Protein AF-A0ABD1QQD4-F1 (afdb_monomer_lite)

Sequence (243 aa):
MNSYYYYPKFLILILLILIPLCSSASLLNQESQAIESLLNRLDAKKPSLSVQESAAKGVLQRLLPSHLSSFEFKIITKDVCGGSNCFRISNYKSSSRDSPEIMIQGTTAIEITSGLHWYLKYWCGGHVSWDKTGGTQLASVPKPGSLPSVKNEGVVIQRPVPWNYYQNVVTSSYSYVWWDWERWEKEIDWMALQGVNLPLAFTGQESIWQKVFSEFNITKKDLNDFFGGPAFLAWARMGNLHG

Foldseek 3Di:
DDDDDDPPPVVVVVVVVVVVVVVVVVVVVVVVVVVVVVVVVVVVVADDFVVQQVVLLVLCCVQPVQCSQQEDEGADACVVVVNFWKKWKAADPDPDPRHHGIYIYTNTSLRSLLSVLVLQVPQQVWDADDPVPPHTRRPSQDGRVPGDGAPDGTDMDGDPDPADEDDDLLCQQVPVLPDDVVVVVSVVSVCSNVSHDHYDDPPPVVVVVQVVVVVVVQDPVNQPQAQDDSNCNSCSVVVNDTD

InterPro domains:
  IPR007781 Alpha-N-acetylglucosaminidase [PTHR12872] (15-243)
  IPR024240 Alpha-N-acetylglucosaminidase, N-terminal [PF12971] (55-148)
  IPR024733 Alpha-N-acetylglucosaminidase, tim-barrel domain [PF05089] (165-243)
  IPR029018 Beta-hexosaminidase-like, domain 2 [G3DSA:3.30.379.10] (28-156)

Organism: NCBI:txid205694

Secondary structure (DSSP, 8-state):
-------HHHHHHHHHHHHHHHHHHHHHHHHHHHHHHHHHHHHHTPPPHHHHHHHHHHHHHHH-GGGTTTEEEEE--GGGGTTS-EEEEEE-S---TTS-SEEEEESSHHHHHHHHHHHHHHTS--EE--GGGT-EE-TTSPPTT-PPPPPTT-EEEE-SSS--EE--TTHHHHTSTT--HHHHHHHHHHHHHTT--EE---TTHHHHHHHHHHHTT--TTTTTTTSPPGGGHHHHHTTS---

Structure (mmCIF, N/CA/C/O backbone):
data_AF-A0ABD1QQD4-F1
#
_entry.id   AF-A0ABD1QQD4-F1
#
loop_
_atom_site.group_PDB
_atom_site.id
_atom_site.type_symbol
_atom_site.label_atom_id
_atom_site.label_alt_id
_atom_site.label_comp_id
_atom_site.label_asym_id
_atom_site.label_entity_id
_atom_site.label_seq_id
_atom_site.pdbx_PDB_ins_code
_atom_site.Cartn_x
_atom_site.Cartn_y
_atom_site.Cartn_z
_atom_site.occupancy
_atom_site.B_iso_or_equiv
_atom_site.auth_seq_id
_atom_site.auth_comp_id
_atom_site.auth_asym_id
_atom_site.auth_atom_id
_atom_site.pdbx_PDB_model_num
ATOM 1 N N . MET A 1 1 ? 20.612 76.026 24.576 1.00 40.78 1 MET A N 1
ATOM 2 C CA . MET A 1 1 ? 19.663 75.348 25.484 1.00 40.78 1 MET A CA 1
ATOM 3 C C . MET A 1 1 ? 18.358 75.152 24.734 1.00 40.78 1 MET A C 1
ATOM 5 O O . MET A 1 1 ? 17.632 76.117 24.580 1.00 40.78 1 MET A O 1
ATOM 9 N N . ASN A 1 2 ? 18.106 73.961 24.192 1.00 34.81 2 ASN A N 1
ATOM 10 C CA . ASN A 1 2 ? 16.763 73.542 23.786 1.00 34.81 2 ASN A CA 1
ATOM 11 C C . ASN A 1 2 ? 16.693 72.012 23.830 1.00 34.81 2 ASN A C 1
ATOM 13 O O . ASN A 1 2 ? 17.518 71.325 23.231 1.00 34.81 2 ASN A O 1
ATOM 17 N N . SER A 1 3 ? 15.747 71.528 24.632 1.00 41.22 3 SER A N 1
ATOM 18 C CA . SER A 1 3 ? 15.470 70.130 24.953 1.00 41.22 3 SER A CA 1
ATOM 19 C C . SER A 1 3 ? 14.975 69.333 23.748 1.00 41.22 3 SER A C 1
ATOM 21 O O . SER A 1 3 ? 14.044 69.762 23.073 1.00 41.22 3 SER A O 1
ATOM 23 N N . TYR A 1 4 ? 15.486 68.111 23.583 1.00 41.31 4 TYR A N 1
ATOM 24 C CA . TYR A 1 4 ? 14.805 67.038 22.856 1.00 41.31 4 TYR A CA 1
ATOM 25 C C . TYR A 1 4 ? 14.427 65.930 23.847 1.00 41.31 4 TYR A C 1
ATOM 27 O O . TYR A 1 4 ? 15.238 65.078 24.193 1.00 41.31 4 TYR A O 1
ATOM 35 N N . TYR A 1 5 ? 13.180 65.955 24.314 1.00 50.16 5 TYR A N 1
ATOM 36 C CA . TYR A 1 5 ? 12.511 64.824 24.960 1.00 50.16 5 TYR A CA 1
ATOM 37 C C . TYR A 1 5 ? 11.574 64.208 23.927 1.00 50.16 5 TYR A C 1
ATOM 39 O O . TYR A 1 5 ? 10.535 64.803 23.696 1.00 50.16 5 TYR A O 1
ATOM 47 N N . TYR A 1 6 ? 11.902 63.069 23.305 1.00 53.06 6 TYR A N 1
ATOM 48 C CA . TYR A 1 6 ? 10.915 62.275 22.543 1.00 53.06 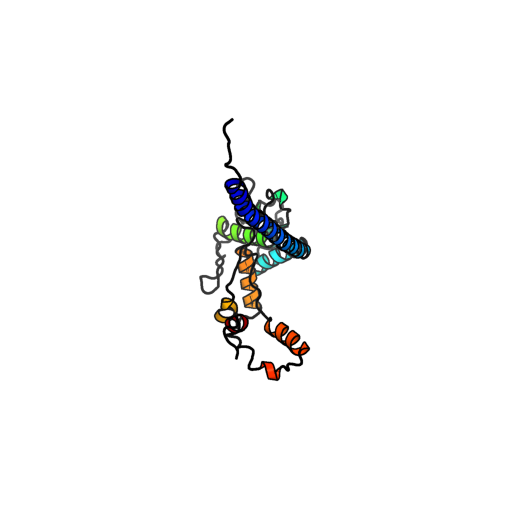6 TYR A CA 1
ATOM 49 C C . TYR A 1 6 ? 11.426 60.869 22.164 1.00 53.06 6 TYR A C 1
ATOM 51 O O . TYR A 1 6 ? 11.510 60.555 20.990 1.00 53.06 6 TYR A O 1
ATOM 59 N N . TYR A 1 7 ? 11.759 59.986 23.119 1.00 54.16 7 TYR A N 1
ATOM 60 C CA . TYR A 1 7 ? 12.086 58.580 22.777 1.00 54.16 7 TYR A CA 1
ATOM 61 C C . TYR A 1 7 ? 11.648 57.435 23.732 1.00 54.16 7 TYR A C 1
ATOM 63 O O . TYR A 1 7 ? 12.082 56.311 23.496 1.00 54.16 7 TYR A O 1
ATOM 71 N N . PRO A 1 8 ? 10.757 57.575 24.743 1.00 53.28 8 PRO A N 1
ATOM 72 C CA . PRO A 1 8 ? 10.359 56.398 25.531 1.00 53.28 8 PRO A CA 1
ATOM 73 C C . PRO A 1 8 ? 9.223 55.571 24.893 1.00 53.28 8 PRO A C 1
ATOM 75 O O . PRO A 1 8 ? 9.164 54.363 25.091 1.00 53.28 8 PRO A O 1
ATOM 78 N N . LYS A 1 9 ? 8.324 56.172 24.094 1.00 48.34 9 LYS A N 1
ATOM 79 C CA . LYS A 1 9 ? 7.142 55.462 23.548 1.00 48.34 9 LYS A CA 1
ATOM 80 C C . LYS A 1 9 ? 7.451 54.546 22.355 1.00 48.34 9 LYS A C 1
ATOM 82 O O . LYS A 1 9 ? 6.784 53.531 22.192 1.00 48.34 9 LYS A O 1
ATOM 87 N N . PHE A 1 10 ? 8.465 54.870 21.549 1.00 51.44 10 PHE A N 1
ATOM 88 C CA . PHE A 1 10 ? 8.832 54.076 20.366 1.00 51.44 10 PHE A CA 1
ATOM 89 C C . PHE A 1 10 ? 9.594 52.793 20.744 1.00 51.44 10 PHE A C 1
ATOM 91 O O . PHE A 1 10 ? 9.361 51.739 20.160 1.00 51.44 10 PHE A O 1
ATOM 98 N N . LEU A 1 11 ? 10.435 52.853 21.787 1.00 52.31 11 LEU A N 1
ATOM 99 C CA . LEU A 1 11 ? 11.148 51.683 22.314 1.00 52.31 11 LEU A CA 1
ATOM 100 C C . LEU A 1 11 ? 10.190 50.656 22.942 1.00 52.31 11 LEU A C 1
ATOM 102 O O . LEU A 1 11 ? 10.351 49.457 22.737 1.00 52.31 11 LEU A O 1
ATOM 106 N N . ILE A 1 12 ? 9.164 51.127 23.661 1.00 57.12 12 ILE A N 1
ATOM 107 C CA . ILE A 1 12 ? 8.147 50.264 24.285 1.00 57.12 12 ILE A CA 1
ATOM 108 C C . ILE A 1 12 ? 7.305 49.545 23.220 1.00 57.12 12 ILE A C 1
ATOM 110 O O . ILE A 1 12 ? 6.994 48.368 23.384 1.00 57.12 12 ILE A O 1
ATOM 114 N N . LEU A 1 13 ? 6.990 50.209 22.101 1.00 51.28 13 LEU A N 1
ATOM 115 C CA . LEU A 1 13 ? 6.247 49.597 20.995 1.00 51.28 13 LEU A CA 1
ATOM 116 C C . LEU A 1 13 ? 7.060 48.492 20.291 1.00 51.28 13 LEU A C 1
ATOM 118 O O . LEU A 1 13 ? 6.509 47.448 19.961 1.00 51.28 13 LEU A O 1
ATOM 122 N N . ILE A 1 14 ? 8.375 48.680 20.126 1.00 57.19 14 ILE A N 1
ATOM 123 C CA . ILE A 1 14 ? 9.284 47.668 19.556 1.00 57.19 14 ILE A CA 1
ATOM 124 C C . ILE A 1 14 ? 9.424 46.455 20.492 1.00 57.19 14 ILE A C 1
ATOM 126 O O . ILE A 1 14 ? 9.364 45.315 20.034 1.00 57.19 14 ILE A O 1
ATOM 130 N N . LEU A 1 15 ? 9.540 46.680 21.805 1.00 54.41 15 LEU A N 1
ATOM 131 C CA . LEU A 1 15 ? 9.566 45.611 22.812 1.00 54.41 15 LEU A CA 1
ATOM 132 C C . LEU A 1 15 ? 8.250 44.814 22.846 1.00 54.41 15 LEU A C 1
ATOM 134 O O . LEU A 1 15 ? 8.287 43.588 22.891 1.00 54.41 15 LEU A O 1
ATOM 138 N N . LEU A 1 16 ? 7.096 45.478 22.743 1.00 53.00 16 LEU A N 1
ATOM 139 C CA . LEU A 1 16 ? 5.782 44.818 22.715 1.00 53.00 16 LEU A CA 1
ATOM 140 C C . LEU A 1 16 ? 5.538 43.978 21.449 1.00 53.00 16 LEU A C 1
ATOM 142 O O . LEU A 1 16 ? 4.747 43.041 21.502 1.00 53.00 16 LEU A O 1
ATOM 146 N N . ILE A 1 17 ? 6.221 44.273 20.338 1.00 54.41 17 ILE A N 1
ATOM 147 C CA . ILE A 1 17 ? 6.156 43.480 19.097 1.00 54.41 17 ILE A CA 1
ATOM 148 C C . ILE A 1 17 ? 7.178 42.327 19.119 1.00 54.41 17 ILE A C 1
ATOM 150 O O . ILE A 1 17 ? 6.876 41.231 18.655 1.00 54.41 17 ILE A O 1
ATOM 154 N N . LEU A 1 18 ? 8.370 42.525 19.695 1.00 51.28 18 LEU A N 1
ATOM 155 C CA . LEU A 1 18 ? 9.430 41.504 19.739 1.00 51.28 18 LEU A CA 1
ATOM 156 C C . LEU A 1 18 ? 9.171 40.376 20.750 1.00 51.28 18 LEU A C 1
ATOM 158 O O . LEU A 1 18 ? 9.559 39.236 20.500 1.00 51.28 18 LEU A O 1
ATOM 162 N N . ILE A 1 19 ? 8.503 40.663 21.872 1.00 53.47 19 ILE A N 1
ATOM 163 C CA . ILE A 1 19 ? 8.187 39.657 22.899 1.00 53.47 19 ILE A CA 1
ATOM 164 C C . ILE A 1 19 ? 7.278 38.528 22.355 1.00 53.47 19 ILE A C 1
ATOM 166 O O . ILE A 1 19 ? 7.656 37.365 22.508 1.00 53.47 19 ILE A O 1
ATOM 170 N N . PRO A 1 20 ? 6.148 38.795 21.661 1.00 50.59 20 PRO A N 1
ATOM 171 C CA . PRO A 1 20 ? 5.339 37.724 21.071 1.00 50.59 20 PRO A CA 1
ATOM 172 C C . PRO A 1 20 ? 6.044 37.001 19.907 1.00 50.59 20 PRO A C 1
ATOM 174 O O . PRO A 1 20 ? 5.844 35.796 19.736 1.00 50.59 20 PRO A O 1
ATOM 177 N N . LEU A 1 21 ? 6.922 37.675 19.147 1.00 49.34 21 LEU A N 1
ATOM 178 C CA . LEU A 1 21 ? 7.727 37.016 18.107 1.00 49.34 21 LEU A CA 1
ATOM 179 C C . LEU A 1 21 ? 8.740 36.016 18.694 1.00 49.34 21 LEU A C 1
ATOM 181 O O . LEU A 1 21 ? 8.846 34.902 18.187 1.00 49.34 21 LEU A O 1
ATOM 185 N N . CYS A 1 22 ? 9.431 36.349 19.788 1.00 51.62 22 CYS A N 1
ATOM 186 C CA . CYS A 1 22 ? 10.366 35.422 20.439 1.00 51.62 22 CYS A CA 1
ATOM 187 C C . CYS A 1 22 ? 9.669 34.191 21.042 1.00 51.62 22 CYS A C 1
ATOM 189 O O . CYS A 1 22 ? 10.176 33.079 20.899 1.00 51.62 22 CYS A O 1
ATOM 191 N N . SER A 1 23 ? 8.501 34.362 21.671 1.00 52.62 23 SER A N 1
ATOM 192 C CA . SER A 1 23 ? 7.737 33.240 22.241 1.00 52.62 23 SER A CA 1
ATOM 193 C C . SER A 1 23 ? 7.156 32.312 21.168 1.00 52.62 23 SER A C 1
ATOM 195 O O . SER A 1 23 ? 7.151 31.094 21.336 1.00 52.62 23 SER A O 1
ATOM 197 N N . SER A 1 24 ? 6.700 32.867 20.040 1.00 55.62 24 SER A N 1
ATOM 198 C CA . SER A 1 24 ? 6.233 32.062 18.902 1.00 55.62 24 SER A CA 1
ATOM 199 C C . SER A 1 24 ? 7.373 31.288 18.229 1.00 55.62 24 SER A C 1
ATOM 201 O O . SER A 1 24 ? 7.209 30.110 17.921 1.00 55.62 24 SER A O 1
ATOM 203 N N . ALA A 1 25 ? 8.559 31.890 18.094 1.00 59.50 25 ALA A N 1
ATOM 204 C CA . ALA A 1 25 ? 9.740 31.214 17.564 1.00 59.50 25 ALA A CA 1
ATOM 205 C C . ALA A 1 25 ? 10.217 30.070 18.475 1.00 59.50 25 ALA A C 1
ATOM 207 O O . ALA A 1 25 ? 10.574 29.008 17.974 1.00 59.50 25 ALA A O 1
ATOM 208 N N . SER A 1 26 ? 10.185 30.240 19.803 1.00 61.31 26 SER A N 1
ATOM 209 C CA . SER A 1 26 ? 10.554 29.172 20.743 1.00 61.31 26 SER A CA 1
ATOM 210 C C . SER A 1 26 ? 9.562 28.005 20.736 1.00 61.31 26 SER A C 1
ATOM 212 O O . SER A 1 26 ? 9.989 26.855 20.802 1.00 61.31 26 SER A O 1
ATOM 214 N N . LEU A 1 27 ? 8.259 28.287 20.607 1.00 59.03 27 LEU A N 1
ATOM 215 C CA . LEU A 1 27 ? 7.212 27.263 20.509 1.00 59.03 27 LEU A CA 1
ATOM 216 C C . LEU A 1 27 ? 7.315 26.473 19.197 1.00 59.03 27 LEU A C 1
ATOM 218 O O . LEU A 1 27 ? 7.324 25.247 19.232 1.00 59.03 27 LEU A O 1
ATOM 222 N N . LEU A 1 28 ? 7.503 27.156 18.062 1.00 60.84 28 LEU A N 1
ATOM 223 C CA . LEU A 1 28 ? 7.734 26.512 16.761 1.00 60.84 28 LEU A CA 1
ATOM 224 C C . LEU A 1 28 ? 8.987 25.626 16.774 1.00 60.84 28 LEU A C 1
ATOM 226 O O . LEU A 1 28 ? 8.991 24.534 16.208 1.00 60.84 28 LEU A O 1
ATOM 230 N N . ASN A 1 29 ? 10.049 26.067 17.452 1.00 65.00 29 ASN A N 1
ATOM 231 C CA . ASN A 1 29 ? 11.283 25.294 17.568 1.00 65.00 29 ASN A CA 1
ATOM 232 C C . ASN A 1 29 ? 11.095 24.045 18.452 1.00 65.00 29 ASN A C 1
ATOM 234 O O . ASN A 1 29 ? 11.640 22.984 18.156 1.00 65.00 29 ASN A O 1
ATOM 238 N N . GLN A 1 30 ? 10.281 24.145 19.506 1.00 66.19 30 GLN A N 1
ATOM 239 C CA . GLN A 1 30 ? 9.958 23.024 20.391 1.00 66.19 30 GLN A CA 1
ATOM 240 C C . GLN A 1 30 ? 9.022 22.001 19.721 1.00 66.19 30 GLN A C 1
ATOM 242 O O . GLN A 1 30 ? 9.244 20.795 19.845 1.00 66.19 30 GLN A O 1
ATOM 247 N N . GLU A 1 31 ? 8.021 22.457 18.962 1.00 67.75 31 GLU A N 1
ATOM 248 C CA . GLU A 1 31 ? 7.161 21.592 18.140 1.00 67.75 31 GLU A CA 1
ATOM 249 C C . GLU A 1 31 ? 7.969 20.860 17.059 1.00 67.75 31 GLU A C 1
ATOM 251 O O . GLU A 1 31 ? 7.819 19.648 16.888 1.00 67.75 31 GLU A O 1
ATOM 256 N N . SER A 1 32 ? 8.893 21.562 16.394 1.00 77.62 32 SER A N 1
ATOM 257 C CA . SER A 1 32 ? 9.809 20.975 15.408 1.00 77.62 32 SER A CA 1
ATOM 258 C C . SER A 1 32 ? 10.663 19.856 16.016 1.00 77.62 32 SER A C 1
ATOM 260 O O . SER A 1 32 ? 10.742 18.764 15.454 1.00 77.62 32 SER A O 1
ATOM 262 N N . GLN A 1 33 ? 11.225 20.070 17.211 1.00 84.06 33 GLN A N 1
ATOM 263 C CA . GLN A 1 33 ? 12.013 19.054 17.923 1.00 84.06 33 GLN A CA 1
ATOM 264 C C . GLN A 1 33 ? 11.182 17.829 18.331 1.00 84.06 33 GLN A C 1
ATOM 266 O O . GLN A 1 33 ? 11.660 16.694 18.251 1.00 84.06 33 GLN A O 1
ATOM 271 N N . ALA A 1 34 ? 9.936 18.030 18.770 1.00 86.88 34 ALA A N 1
ATOM 272 C CA . ALA A 1 34 ? 9.051 16.930 19.146 1.00 86.88 34 ALA A CA 1
ATOM 273 C C . ALA A 1 34 ? 8.686 16.056 17.935 1.00 86.88 34 ALA A C 1
ATOM 275 O O . ALA A 1 34 ? 8.734 14.823 18.025 1.00 86.88 34 ALA A O 1
ATOM 276 N N . ILE A 1 35 ? 8.375 16.688 16.798 1.00 85.69 35 ILE A N 1
ATOM 277 C CA . ILE A 1 35 ? 8.112 15.999 15.531 1.00 85.69 35 ILE A CA 1
ATOM 278 C C . ILE A 1 35 ? 9.363 15.247 15.081 1.00 85.69 35 ILE A C 1
ATOM 280 O O . ILE A 1 35 ? 9.285 14.055 14.806 1.00 85.69 35 ILE A O 1
ATOM 284 N N . GLU A 1 36 ? 10.527 15.891 15.074 1.00 88.06 36 GLU A N 1
ATOM 285 C CA . GLU A 1 36 ? 11.785 15.263 14.663 1.00 88.06 36 GLU A CA 1
ATOM 286 C C . GLU A 1 36 ? 12.138 14.053 15.543 1.00 88.06 36 GLU A C 1
ATOM 288 O O . GLU A 1 36 ? 12.481 12.983 15.041 1.00 88.06 36 GLU A O 1
ATOM 293 N N . SER A 1 37 ? 11.948 14.165 16.860 1.00 90.81 37 SER A N 1
ATOM 294 C CA . SER A 1 37 ? 12.106 13.048 17.797 1.00 90.81 37 SER A CA 1
ATOM 295 C C . SER A 1 37 ? 11.168 11.878 17.475 1.00 90.81 37 SER A C 1
ATOM 297 O O . SER A 1 37 ? 11.577 10.715 17.531 1.00 90.81 37 SER A O 1
ATOM 299 N N . LEU A 1 38 ? 9.909 12.164 17.123 1.00 89.81 38 LEU A N 1
ATOM 300 C CA . LEU A 1 38 ? 8.950 11.143 16.706 1.00 89.81 38 LEU A CA 1
ATOM 301 C C . LEU A 1 38 ? 9.370 10.479 15.392 1.00 89.81 38 LEU A C 1
ATOM 303 O O . LEU A 1 38 ? 9.359 9.251 15.313 1.00 89.81 38 LEU A O 1
ATOM 307 N N . LEU A 1 39 ? 9.772 11.267 14.396 1.00 88.38 39 LEU A N 1
ATOM 308 C CA . LEU A 1 39 ? 10.230 10.758 13.105 1.00 88.38 39 LEU A CA 1
ATOM 309 C C . LEU A 1 39 ? 11.460 9.866 13.263 1.00 88.38 39 LEU A C 1
ATOM 311 O O . LEU A 1 39 ? 11.463 8.754 12.748 1.00 88.38 39 LEU A O 1
ATOM 315 N N . ASN A 1 40 ? 12.433 10.272 14.079 1.00 89.44 40 ASN A N 1
ATOM 316 C CA . ASN A 1 40 ? 13.614 9.464 14.380 1.00 89.44 40 ASN A CA 1
ATOM 317 C C . ASN A 1 40 ? 13.252 8.125 15.037 1.00 89.44 40 ASN A C 1
ATOM 319 O O . ASN A 1 40 ? 13.834 7.091 14.707 1.00 89.44 40 ASN A O 1
ATOM 323 N N . ARG A 1 41 ? 12.263 8.105 15.945 1.00 92.50 41 ARG A N 1
ATOM 324 C CA . ARG A 1 41 ? 11.762 6.850 16.530 1.00 92.50 41 ARG A CA 1
ATOM 325 C C . ARG A 1 41 ? 11.095 5.958 15.486 1.00 92.50 41 ARG A C 1
ATOM 327 O O . ARG A 1 41 ? 11.297 4.748 15.529 1.00 92.50 41 ARG A O 1
ATOM 334 N N . LEU A 1 42 ? 10.304 6.529 14.580 1.00 88.25 42 LEU A N 1
ATOM 335 C CA . LEU A 1 42 ? 9.652 5.779 13.505 1.00 88.25 42 LEU A CA 1
ATOM 336 C C . LEU A 1 42 ? 10.682 5.218 12.517 1.00 88.25 42 LEU A C 1
ATOM 338 O O . LEU A 1 42 ? 10.628 4.034 12.189 1.00 88.25 42 LEU A O 1
ATOM 342 N N . ASP A 1 43 ? 11.667 6.023 12.123 1.00 86.69 43 ASP A N 1
ATOM 343 C CA . ASP A 1 43 ? 12.760 5.606 11.245 1.00 86.69 43 ASP A CA 1
ATOM 344 C C . ASP A 1 43 ? 13.615 4.505 11.891 1.00 86.69 43 ASP A C 1
ATOM 346 O O . ASP A 1 43 ? 13.966 3.529 11.227 1.00 86.69 43 ASP A O 1
ATOM 350 N N . ALA A 1 44 ? 13.863 4.573 13.203 1.00 90.12 44 ALA A N 1
ATOM 351 C CA . ALA A 1 44 ? 14.553 3.515 13.948 1.00 90.12 44 ALA A CA 1
ATOM 352 C C . ALA A 1 44 ? 13.760 2.195 14.025 1.00 90.12 44 ALA A C 1
ATOM 354 O O . ALA A 1 44 ? 14.331 1.142 14.310 1.00 90.12 44 ALA A O 1
ATOM 355 N N . LYS A 1 45 ? 12.443 2.234 13.791 1.00 92.56 45 LYS A N 1
ATOM 356 C CA . LYS A 1 45 ? 11.570 1.051 13.716 1.00 92.56 45 LYS A CA 1
ATOM 357 C C . LYS A 1 45 ? 11.337 0.576 12.283 1.00 92.56 45 LYS A C 1
ATOM 359 O O . LYS A 1 45 ? 10.590 -0.382 12.083 1.00 92.56 45 LYS A O 1
ATOM 364 N N . LYS A 1 46 ? 11.963 1.213 11.290 1.00 90.69 46 LYS A N 1
ATOM 365 C CA . LYS A 1 46 ? 11.814 0.826 9.890 1.00 90.69 46 LYS A CA 1
ATOM 366 C C . LYS A 1 46 ? 12.309 -0.616 9.685 1.00 90.69 46 LYS A C 1
ATOM 368 O O . LYS A 1 46 ? 13.374 -0.972 10.194 1.00 90.69 46 LYS A O 1
ATOM 373 N N . PRO A 1 47 ? 11.575 -1.453 8.929 1.00 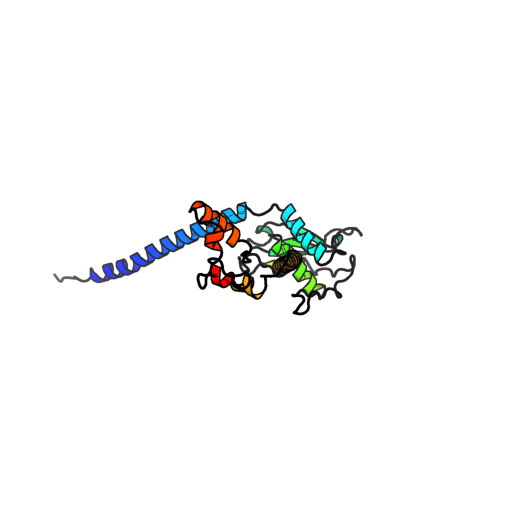95.50 47 PRO A N 1
ATOM 374 C CA . PRO A 1 47 ? 12.021 -2.809 8.636 1.00 95.50 47 PRO A CA 1
ATOM 375 C C . PRO A 1 47 ? 13.352 -2.825 7.874 1.00 95.50 47 PRO A C 1
ATOM 377 O O . PRO A 1 47 ? 13.682 -1.877 7.154 1.00 95.50 47 PRO A O 1
ATOM 380 N N . SER A 1 48 ? 14.099 -3.926 7.983 1.00 96.94 48 SER A N 1
ATOM 381 C CA . SER A 1 48 ? 15.345 -4.110 7.230 1.00 96.94 48 SER A CA 1
ATOM 382 C C . SER A 1 48 ? 15.116 -4.023 5.714 1.00 96.94 48 SER A C 1
ATOM 384 O O . SER A 1 48 ? 13.994 -4.170 5.221 1.00 96.94 48 SER A O 1
ATOM 386 N N . LEU A 1 49 ? 16.197 -3.802 4.959 1.00 97.56 49 LEU A N 1
ATOM 387 C CA . LEU A 1 49 ? 16.144 -3.706 3.495 1.00 97.56 49 LEU A CA 1
ATOM 388 C C . LEU A 1 49 ? 15.519 -4.964 2.874 1.00 97.56 49 LEU A C 1
ATOM 390 O O . LEU A 1 49 ? 14.586 -4.861 2.085 1.00 97.56 49 LEU A O 1
ATOM 394 N N . SER A 1 50 ? 15.952 -6.146 3.323 1.00 98.00 50 SER A N 1
ATOM 395 C CA . SER A 1 50 ? 15.452 -7.430 2.824 1.00 98.00 50 SER A CA 1
ATOM 396 C C . SER A 1 50 ? 13.968 -7.650 3.117 1.00 98.00 50 SER A C 1
ATOM 398 O O . SER A 1 50 ? 13.256 -8.190 2.273 1.00 98.00 50 SER A O 1
ATOM 400 N N . VAL A 1 51 ? 13.474 -7.212 4.282 1.00 98.44 51 VAL A N 1
ATOM 401 C CA . VAL A 1 51 ? 12.046 -7.303 4.625 1.00 98.44 51 VAL A CA 1
ATOM 402 C C . VAL A 1 51 ? 11.222 -6.384 3.727 1.00 98.44 51 VAL A C 1
ATOM 404 O O . VAL A 1 51 ? 10.175 -6.792 3.236 1.00 98.44 51 VAL A O 1
ATOM 407 N N . GLN A 1 52 ? 11.707 -5.170 3.460 1.00 98.50 52 GLN A N 1
ATOM 408 C CA . GLN A 1 52 ? 11.045 -4.232 2.550 1.00 98.50 52 GLN A CA 1
ATOM 409 C C . GLN A 1 52 ? 10.994 -4.756 1.108 1.00 98.50 52 GLN A C 1
ATOM 411 O O . GLN A 1 52 ? 9.940 -4.716 0.475 1.00 98.50 52 GLN A O 1
ATOM 416 N N . GLU A 1 53 ? 12.108 -5.280 0.596 1.00 98.62 53 GLU A N 1
ATOM 417 C CA . GLU A 1 53 ? 12.182 -5.874 -0.746 1.00 98.62 53 GLU A CA 1
ATOM 418 C C . GLU A 1 53 ? 11.280 -7.108 -0.858 1.00 98.62 53 GLU A C 1
ATOM 420 O O . GLU A 1 53 ? 10.551 -7.250 -1.839 1.00 98.62 53 GLU A O 1
ATOM 425 N N . SER A 1 54 ? 11.265 -7.961 0.172 1.00 98.62 54 SER A N 1
ATOM 426 C CA . SER A 1 54 ? 10.394 -9.143 0.229 1.00 98.62 54 SER A CA 1
ATOM 427 C C . SER A 1 54 ? 8.916 -8.761 0.277 1.00 98.62 54 SER A C 1
ATOM 429 O O . SER A 1 54 ? 8.110 -9.380 -0.411 1.00 98.62 54 SER A O 1
ATOM 431 N N . ALA A 1 55 ? 8.551 -7.717 1.028 1.00 98.69 55 ALA A N 1
ATOM 432 C CA . ALA A 1 55 ? 7.182 -7.210 1.066 1.00 98.69 55 ALA A CA 1
ATOM 433 C C . ALA A 1 55 ? 6.733 -6.703 -0.315 1.00 98.69 55 ALA A C 1
ATOM 435 O O . ALA A 1 55 ? 5.658 -7.075 -0.778 1.00 98.69 55 ALA A O 1
ATOM 436 N N . ALA A 1 56 ? 7.577 -5.934 -1.014 1.00 98.81 56 ALA A N 1
ATOM 437 C CA . ALA A 1 56 ? 7.290 -5.489 -2.379 1.00 98.81 56 ALA A CA 1
ATOM 438 C C . ALA A 1 56 ? 7.178 -6.670 -3.364 1.00 98.81 56 ALA A C 1
ATOM 440 O O . ALA A 1 56 ? 6.269 -6.694 -4.197 1.00 98.81 56 ALA A O 1
ATOM 441 N N . LYS A 1 57 ? 8.044 -7.691 -3.245 1.00 98.69 57 LYS A N 1
ATOM 442 C CA . LYS A 1 57 ? 7.921 -8.943 -4.017 1.00 98.69 57 LYS A CA 1
ATOM 443 C C . LYS A 1 57 ? 6.615 -9.685 -3.697 1.00 98.69 57 LYS A C 1
ATOM 445 O O . LYS A 1 57 ? 6.011 -10.235 -4.610 1.00 98.69 57 LYS A O 1
ATOM 450 N N . GLY A 1 58 ? 6.137 -9.639 -2.453 1.00 98.75 58 GLY A N 1
ATOM 451 C CA . GLY A 1 58 ? 4.833 -10.177 -2.050 1.00 98.75 58 GLY A CA 1
ATOM 452 C C . GLY A 1 58 ? 3.655 -9.485 -2.742 1.00 98.75 58 GLY A C 1
ATOM 453 O O . GLY A 1 58 ? 2.751 -10.164 -3.228 1.00 98.75 58 GLY A O 1
ATOM 454 N N . VAL A 1 59 ? 3.702 -8.153 -2.881 1.00 98.81 59 VAL A N 1
ATOM 455 C CA . VAL A 1 59 ? 2.708 -7.404 -3.675 1.00 98.81 59 VAL A CA 1
ATOM 456 C C . VAL A 1 59 ? 2.753 -7.843 -5.140 1.00 98.81 59 VAL A C 1
ATOM 458 O O . VAL A 1 59 ? 1.716 -8.155 -5.722 1.00 98.81 59 VAL A O 1
ATOM 461 N N . LEU A 1 60 ? 3.950 -7.930 -5.736 1.00 98.69 60 LEU A N 1
ATOM 462 C CA . LEU A 1 60 ? 4.110 -8.418 -7.111 1.00 98.69 60 LEU A CA 1
ATOM 463 C C . LEU A 1 60 ? 3.557 -9.840 -7.275 1.00 98.69 60 LEU A C 1
ATOM 465 O O . LEU A 1 60 ? 2.889 -10.115 -8.265 1.00 98.69 60 LEU A O 1
ATOM 469 N N . GLN A 1 61 ? 3.792 -10.729 -6.310 1.00 98.56 61 GLN A N 1
ATOM 470 C CA . GLN A 1 61 ? 3.309 -12.109 -6.351 1.00 98.56 61 GLN A CA 1
ATOM 471 C C . GLN A 1 61 ? 1.784 -12.181 -6.373 1.00 98.56 61 GLN A C 1
ATOM 473 O O . GLN A 1 61 ? 1.228 -12.961 -7.142 1.00 98.56 61 GLN A O 1
ATOM 478 N N . ARG A 1 62 ? 1.104 -11.378 -5.549 1.00 98.25 62 ARG A N 1
ATOM 479 C CA . ARG A 1 62 ? -0.364 -11.338 -5.524 1.00 98.25 62 ARG A CA 1
ATOM 480 C C . ARG A 1 62 ? -0.950 -10.653 -6.754 1.00 98.25 62 ARG A C 1
ATOM 482 O O . ARG A 1 62 ? -1.994 -11.079 -7.239 1.00 98.25 62 ARG A O 1
ATOM 489 N N . LEU A 1 63 ? -0.282 -9.620 -7.269 1.00 97.56 63 LEU A N 1
ATOM 490 C CA . LEU A 1 63 ? -0.759 -8.842 -8.411 1.00 97.56 63 LEU A CA 1
ATOM 491 C C . LEU A 1 63 ? -0.518 -9.544 -9.756 1.00 97.56 63 LEU A C 1
ATOM 493 O O . LEU A 1 63 ? -1.375 -9.511 -10.636 1.00 97.56 63 LEU A O 1
ATOM 497 N N . LEU A 1 64 ? 0.664 -10.137 -9.937 1.00 97.06 64 LEU A N 1
ATOM 498 C CA . LEU A 1 64 ? 1.148 -10.653 -11.215 1.00 97.06 64 LEU A CA 1
ATOM 499 C C . LEU A 1 64 ? 2.130 -11.836 -11.010 1.00 97.06 64 LEU A C 1
ATOM 501 O O . LEU A 1 64 ? 3.330 -11.719 -11.281 1.00 97.06 64 LEU A O 1
ATOM 505 N N . PRO A 1 65 ? 1.642 -13.002 -10.538 1.00 97.31 65 PRO A N 1
ATOM 506 C CA . PRO A 1 65 ? 2.481 -14.109 -10.059 1.00 97.31 65 PRO A CA 1
ATOM 507 C C . PRO A 1 65 ? 3.435 -14.686 -11.112 1.00 97.31 65 PRO A C 1
ATOM 509 O O . PRO A 1 65 ? 4.539 -15.110 -10.777 1.00 97.31 65 PRO A O 1
ATOM 512 N N . SER A 1 66 ? 3.045 -14.687 -12.390 1.00 96.69 66 SER A N 1
ATOM 513 C CA . SER A 1 66 ? 3.877 -15.201 -13.487 1.00 96.69 66 SER A CA 1
ATOM 514 C C . SER A 1 66 ? 5.117 -14.355 -13.776 1.00 96.69 66 SER A C 1
ATOM 516 O O . SER A 1 66 ? 6.004 -14.815 -14.486 1.00 96.69 66 SER A O 1
ATOM 518 N N . HIS A 1 67 ? 5.189 -13.132 -13.249 1.00 97.31 67 HIS A N 1
ATOM 519 C CA . HIS A 1 67 ? 6.234 -12.159 -13.574 1.00 97.31 67 HIS A CA 1
ATOM 520 C C . HIS A 1 67 ? 7.244 -11.963 -12.449 1.00 97.31 67 HIS A C 1
ATOM 522 O O . HIS A 1 67 ? 8.064 -11.053 -12.519 1.00 97.31 67 HIS A O 1
ATOM 528 N N . LEU A 1 68 ? 7.226 -12.810 -11.418 1.00 96.75 68 LEU A N 1
ATOM 529 C CA . LEU A 1 68 ? 8.141 -12.681 -10.282 1.00 96.75 68 LEU A CA 1
ATOM 530 C C . LEU A 1 68 ? 9.617 -12.650 -10.689 1.00 96.75 68 LEU A C 1
ATOM 532 O O . LEU A 1 68 ? 10.388 -11.896 -10.106 1.00 96.75 68 LEU A O 1
ATOM 536 N N . SER A 1 69 ? 10.003 -13.435 -11.695 1.00 95.81 69 SER A N 1
ATOM 537 C CA . SER A 1 69 ? 11.369 -13.452 -12.224 1.00 95.81 69 SER A CA 1
ATOM 538 C C . SER A 1 69 ? 11.668 -12.304 -13.189 1.00 95.81 69 SER A C 1
ATOM 540 O O . SER A 1 69 ? 12.835 -12.039 -13.453 1.00 95.81 69 SER A O 1
ATOM 542 N N . SER A 1 70 ? 10.650 -11.615 -13.715 1.00 97.00 70 SER A N 1
ATOM 543 C CA . SER A 1 70 ? 10.817 -10.502 -14.660 1.00 97.00 70 SER A CA 1
ATOM 544 C C . SER A 1 70 ? 11.249 -9.199 -13.988 1.00 97.00 70 SER A C 1
ATOM 546 O O . SER A 1 70 ? 11.758 -8.306 -14.669 1.00 97.00 70 SER A O 1
ATOM 548 N N . PHE A 1 71 ? 11.059 -9.071 -12.674 1.00 97.88 71 PHE A N 1
ATOM 549 C CA . PHE A 1 71 ? 11.371 -7.859 -11.924 1.00 97.88 71 PHE A CA 1
ATOM 550 C C . PHE A 1 71 ? 12.413 -8.123 -10.842 1.00 97.88 71 PHE A C 1
ATOM 552 O O . PHE A 1 71 ? 12.301 -9.077 -10.076 1.00 97.88 71 PHE A O 1
ATOM 559 N N . GLU A 1 72 ? 13.377 -7.214 -10.718 1.00 97.94 72 GLU A N 1
ATOM 560 C CA . GLU A 1 72 ? 14.242 -7.139 -9.545 1.00 97.94 72 GLU A CA 1
ATOM 561 C C . GLU A 1 72 ? 13.986 -5.856 -8.761 1.00 97.94 72 GLU A C 1
ATOM 563 O O . GLU A 1 72 ? 13.898 -4.765 -9.331 1.00 97.94 72 GLU A O 1
ATOM 568 N N . PHE A 1 73 ? 13.880 -6.003 -7.441 1.00 98.69 73 PHE A N 1
ATOM 569 C CA . PHE A 1 73 ? 13.588 -4.919 -6.508 1.00 98.69 73 PHE A CA 1
ATOM 570 C C . PHE A 1 73 ? 14.772 -4.660 -5.595 1.00 98.69 73 PHE A C 1
ATOM 572 O O . PHE A 1 73 ? 15.347 -5.600 -5.053 1.00 98.69 73 PHE A O 1
ATOM 579 N N . LYS A 1 74 ? 15.114 -3.382 -5.404 1.00 98.38 74 LYS A N 1
ATOM 580 C CA . LYS A 1 74 ? 16.246 -3.000 -4.558 1.00 98.38 74 LYS A CA 1
ATOM 581 C C . LYS A 1 74 ? 16.002 -1.717 -3.778 1.00 98.38 74 LYS A C 1
ATOM 583 O O . LYS A 1 74 ? 15.660 -0.684 -4.358 1.00 98.38 74 LYS A O 1
ATOM 588 N N . ILE A 1 75 ? 16.267 -1.746 -2.478 1.00 98.38 75 ILE A N 1
ATOM 589 C CA . ILE A 1 75 ? 16.275 -0.533 -1.665 1.00 98.38 75 ILE A CA 1
ATOM 590 C C . ILE A 1 75 ? 17.566 0.252 -1.913 1.00 98.38 75 ILE A C 1
ATOM 592 O O . ILE A 1 75 ? 18.667 -0.298 -1.965 1.00 98.38 75 ILE A O 1
ATOM 596 N N . ILE A 1 76 ? 17.420 1.565 -2.065 1.00 97.69 76 ILE A N 1
ATOM 597 C CA . ILE A 1 76 ? 18.516 2.525 -2.229 1.00 97.69 76 ILE A CA 1
ATOM 598 C C . ILE A 1 76 ? 18.426 3.633 -1.179 1.00 97.69 76 ILE A C 1
ATOM 600 O O . ILE A 1 76 ? 17.368 3.877 -0.599 1.00 97.69 76 ILE A O 1
ATOM 604 N N . THR A 1 77 ? 19.542 4.315 -0.922 1.00 96.00 77 THR A N 1
ATOM 605 C CA . THR A 1 77 ? 19.547 5.473 -0.020 1.00 96.00 77 THR A CA 1
ATOM 606 C C . THR A 1 77 ? 18.949 6.699 -0.707 1.00 96.00 77 THR A C 1
ATOM 608 O O . THR A 1 77 ? 18.911 6.793 -1.937 1.00 96.00 77 THR A O 1
ATOM 611 N N . LYS A 1 78 ? 18.495 7.672 0.091 1.00 94.50 78 LYS A N 1
ATOM 612 C CA . LYS A 1 78 ? 17.981 8.951 -0.422 1.00 94.50 78 LYS A CA 1
ATOM 613 C C . LYS A 1 78 ? 19.042 9.741 -1.193 1.00 94.50 78 LYS A C 1
ATOM 615 O O . LYS A 1 78 ? 18.680 10.504 -2.081 1.00 94.50 78 LYS A O 1
ATOM 620 N N . ASP A 1 79 ? 20.331 9.540 -0.923 1.00 95.12 79 ASP A N 1
ATOM 621 C CA . ASP A 1 79 ? 21.424 10.236 -1.624 1.00 95.12 79 ASP A CA 1
ATOM 622 C C . ASP A 1 79 ? 21.415 9.922 -3.123 1.00 95.12 79 ASP A C 1
ATOM 624 O O . ASP A 1 79 ? 21.575 10.807 -3.959 1.00 95.12 79 ASP A O 1
ATOM 628 N N . VAL A 1 80 ? 21.092 8.672 -3.470 1.00 93.56 80 VAL A N 1
ATOM 629 C CA . VAL A 1 80 ? 20.909 8.217 -4.858 1.00 93.56 80 VAL A CA 1
ATOM 630 C C . VAL A 1 80 ? 19.725 8.921 -5.545 1.00 93.56 80 VAL A C 1
ATOM 632 O O . VAL A 1 80 ? 19.657 8.972 -6.772 1.00 93.56 80 VAL A O 1
ATOM 635 N N . CYS A 1 81 ? 18.799 9.466 -4.757 1.00 92.62 81 CYS A N 1
ATOM 636 C CA . CYS A 1 81 ? 17.590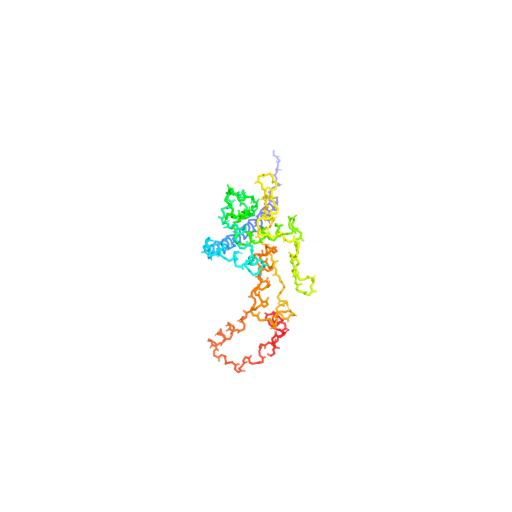 10.170 -5.174 1.00 92.62 81 CYS A CA 1
ATOM 637 C C . CYS A 1 81 ? 17.679 11.702 -4.999 1.00 92.62 81 CYS A C 1
ATOM 639 O O . CYS A 1 81 ? 16.653 12.384 -5.091 1.00 92.62 81 CYS A O 1
ATOM 641 N N . GLY A 1 82 ? 18.865 12.258 -4.720 1.00 91.19 82 GLY A N 1
ATOM 642 C CA . GLY A 1 82 ? 19.036 13.697 -4.482 1.00 91.19 82 GLY A CA 1
ATOM 643 C C . GLY A 1 82 ? 18.479 14.166 -3.132 1.00 91.19 82 GLY A C 1
ATOM 644 O O . GLY A 1 82 ? 17.901 15.243 -3.040 1.00 91.19 82 GLY A O 1
ATOM 645 N N . GLY A 1 83 ? 18.581 13.330 -2.096 1.00 92.25 83 GLY A N 1
ATOM 646 C CA . GLY A 1 83 ? 18.152 13.637 -0.725 1.00 92.25 83 GLY A CA 1
ATOM 647 C C . GLY A 1 83 ? 16.659 13.417 -0.449 1.00 92.25 83 GLY A C 1
ATOM 648 O O . GLY A 1 83 ? 16.224 13.533 0.695 1.00 92.25 83 GLY A O 1
ATOM 649 N N . SER A 1 84 ? 15.872 13.042 -1.460 1.00 92.81 84 SER A N 1
ATOM 650 C CA . SER A 1 84 ? 14.423 12.820 -1.343 1.00 92.81 84 SER A CA 1
ATOM 651 C C . SER A 1 84 ? 14.043 11.346 -1.48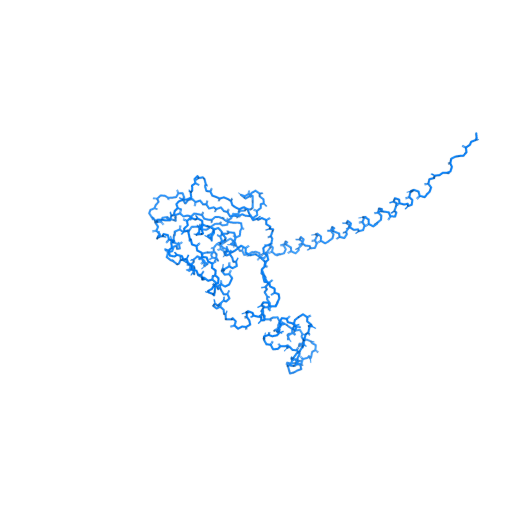1 1.00 92.81 84 SER A C 1
ATOM 653 O O . SER A 1 84 ? 14.816 10.533 -1.980 1.00 92.81 84 SER A O 1
ATOM 655 N N . ASN A 1 85 ? 12.833 10.980 -1.050 1.00 96.25 85 ASN A N 1
ATOM 656 C CA . ASN A 1 85 ? 12.285 9.665 -1.383 1.00 96.25 85 ASN A CA 1
ATOM 657 C C . ASN A 1 85 ? 11.992 9.597 -2.885 1.00 96.25 85 ASN A C 1
ATOM 659 O O . ASN A 1 85 ? 11.410 10.527 -3.441 1.00 96.25 85 ASN A O 1
ATOM 663 N N . CYS A 1 86 ? 12.391 8.513 -3.542 1.00 97.81 86 CYS A N 1
ATOM 664 C CA . CYS A 1 86 ? 12.151 8.325 -4.968 1.00 97.81 86 CYS A CA 1
ATOM 665 C C . CYS A 1 86 ? 12.080 6.846 -5.333 1.00 97.81 86 CYS A C 1
ATOM 667 O O . CYS A 1 86 ? 12.543 5.988 -4.574 1.00 97.81 86 CYS A O 1
ATOM 669 N N . PHE A 1 87 ? 11.548 6.568 -6.522 1.00 98.44 87 PHE A N 1
ATOM 670 C CA . PHE A 1 87 ? 11.789 5.310 -7.214 1.00 98.44 87 PHE A CA 1
ATOM 671 C C . PHE A 1 87 ? 12.480 5.533 -8.555 1.00 98.44 87 PHE A C 1
ATOM 673 O O . PHE A 1 87 ? 12.355 6.587 -9.183 1.00 98.44 87 PHE A O 1
ATOM 680 N N . ARG A 1 88 ? 13.224 4.516 -8.989 1.00 97.94 88 ARG A N 1
ATOM 681 C CA . ARG A 1 88 ? 13.944 4.468 -10.258 1.00 97.94 88 ARG A CA 1
ATOM 682 C C . ARG A 1 88 ? 13.564 3.199 -11.002 1.00 97.94 88 ARG A C 1
ATOM 684 O O . ARG A 1 88 ? 13.569 2.128 -10.405 1.00 97.94 88 ARG A O 1
ATOM 691 N N . ILE A 1 89 ? 13.277 3.313 -12.291 1.00 98.31 89 ILE A N 1
ATOM 692 C CA . ILE A 1 89 ? 12.932 2.183 -13.159 1.00 98.31 89 ILE A CA 1
ATOM 693 C C . ILE A 1 89 ? 13.947 2.151 -14.295 1.00 98.31 89 ILE A C 1
ATOM 695 O O . ILE A 1 89 ? 14.165 3.159 -14.965 1.00 98.31 89 ILE A O 1
ATOM 699 N N . SER A 1 90 ? 14.579 1.004 -14.511 1.00 97.06 90 SER A N 1
ATOM 700 C CA . SER A 1 90 ? 15.581 0.818 -15.564 1.00 97.06 90 SER A CA 1
ATOM 701 C C . SER A 1 90 ? 15.537 -0.605 -16.109 1.00 97.06 90 SER A C 1
ATOM 703 O O . SER A 1 90 ? 14.983 -1.499 -15.469 1.00 97.06 90 SER A O 1
ATOM 705 N N . ASN A 1 91 ? 16.127 -0.825 -17.283 1.00 95.62 91 ASN A N 1
ATOM 706 C CA . ASN A 1 91 ? 16.328 -2.182 -17.785 1.00 95.62 91 ASN A CA 1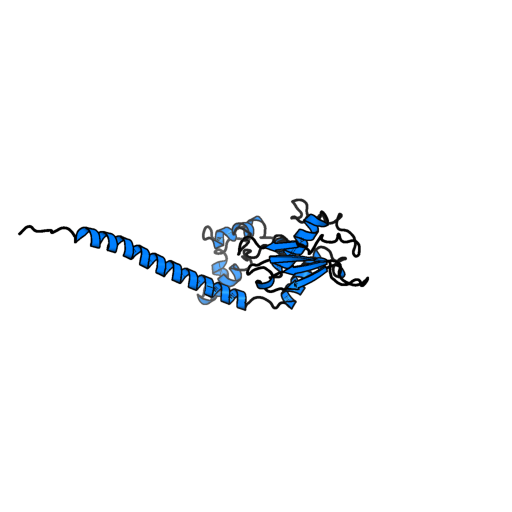
ATOM 707 C C . ASN A 1 91 ? 17.400 -2.877 -16.941 1.00 95.62 91 ASN A C 1
ATOM 709 O O . ASN A 1 91 ? 18.411 -2.264 -16.575 1.00 95.62 91 ASN A O 1
ATOM 713 N N . TYR A 1 92 ? 17.197 -4.153 -16.640 1.00 93.62 92 TYR A N 1
ATOM 714 C CA . TYR A 1 92 ? 18.206 -4.945 -15.954 1.00 93.62 92 TYR A CA 1
ATOM 715 C C . TYR A 1 92 ? 19.438 -5.121 -16.861 1.00 93.62 92 TYR A C 1
ATOM 717 O O . TYR A 1 92 ? 19.318 -5.357 -18.059 1.00 93.62 92 TYR A O 1
ATOM 725 N N . LYS A 1 93 ? 20.650 -4.985 -16.309 1.00 84.88 93 LYS A N 1
ATOM 726 C CA . LYS A 1 93 ? 21.900 -4.911 -17.099 1.00 84.88 93 LYS A CA 1
ATOM 727 C C . LYS A 1 93 ? 22.466 -6.271 -17.536 1.00 84.88 93 LYS A C 1
ATOM 729 O O . LYS A 1 93 ? 23.601 -6.326 -18.000 1.00 84.88 93 LYS A O 1
ATOM 734 N N . SER A 1 94 ? 21.721 -7.359 -17.354 1.00 80.25 94 SER A N 1
ATOM 735 C CA . SER A 1 94 ? 22.157 -8.708 -17.726 1.00 80.25 94 SER A CA 1
ATOM 736 C C . SER A 1 94 ? 21.453 -9.163 -18.998 1.00 80.25 94 SER A C 1
ATOM 738 O O . SER A 1 94 ? 20.259 -8.940 -19.160 1.00 80.25 94 SER A O 1
ATOM 740 N N . SER A 1 95 ? 22.207 -9.817 -19.879 1.00 66.69 95 SER A N 1
ATOM 741 C CA . SER A 1 95 ? 21.719 -10.352 -21.157 1.00 66.69 95 SER A CA 1
ATOM 742 C C . SER A 1 95 ? 21.416 -11.855 -21.093 1.00 66.69 95 SER A C 1
ATOM 744 O O . SER A 1 95 ? 21.286 -12.502 -22.132 1.00 66.69 95 SER A O 1
ATOM 746 N N . SER A 1 96 ? 21.375 -12.440 -19.890 1.00 78.31 96 SER A N 1
ATOM 747 C CA . SER A 1 96 ? 20.995 -13.844 -19.716 1.00 78.31 96 SER A CA 1
ATOM 748 C C . SER A 1 96 ? 19.514 -14.026 -20.045 1.00 78.31 96 SER A C 1
ATOM 750 O O . SER A 1 96 ? 18.694 -13.175 -19.712 1.00 78.31 96 SER A O 1
ATOM 752 N N . ARG A 1 97 ? 19.144 -15.160 -20.652 1.00 71.50 97 ARG A N 1
ATOM 753 C CA . ARG A 1 97 ? 17.724 -15.481 -20.883 1.00 71.50 97 ARG A CA 1
ATOM 754 C C . ARG A 1 97 ? 16.919 -15.588 -19.587 1.00 71.50 97 ARG A C 1
ATOM 756 O O . ARG A 1 97 ? 15.725 -15.322 -19.618 1.00 71.50 97 ARG A O 1
ATOM 763 N N . ASP A 1 98 ? 17.578 -15.929 -18.482 1.00 80.00 98 ASP A N 1
ATOM 764 C CA . ASP A 1 98 ? 16.936 -16.142 -17.181 1.00 80.00 98 ASP A CA 1
ATOM 765 C C . ASP A 1 98 ? 17.094 -14.943 -16.231 1.00 80.00 98 ASP A C 1
ATOM 767 O O . ASP A 1 98 ? 16.742 -15.035 -15.055 1.00 80.00 98 ASP A O 1
ATOM 771 N N . SER A 1 99 ? 17.665 -13.823 -16.694 1.00 89.06 99 SER A N 1
ATOM 772 C CA . SER A 1 99 ? 17.751 -12.625 -15.857 1.00 89.06 99 SER A CA 1
ATOM 773 C C . SER A 1 99 ? 16.449 -11.824 -15.864 1.00 89.06 99 SER A C 1
ATOM 775 O O . SER A 1 99 ? 15.733 -11.840 -16.866 1.00 89.06 99 SER A O 1
ATOM 777 N N . PRO A 1 100 ? 16.174 -11.066 -14.786 1.00 95.12 100 PRO A N 1
ATOM 778 C CA . PRO A 1 100 ? 15.090 -10.093 -14.773 1.00 95.12 100 PRO A CA 1
ATOM 779 C C . PRO A 1 100 ? 15.165 -9.140 -15.962 1.00 95.12 100 PRO A C 1
ATOM 781 O O . PRO A 1 100 ? 16.245 -8.849 -16.470 1.00 95.12 100 PRO A O 1
ATOM 784 N N . GLU A 1 101 ? 14.016 -8.624 -16.381 1.00 95.62 101 GLU A N 1
ATOM 785 C CA . GLU A 1 101 ? 13.903 -7.666 -17.482 1.00 95.62 101 GLU A CA 1
ATOM 786 C C . GLU A 1 101 ? 13.994 -6.232 -16.948 1.00 95.62 101 GLU A C 1
ATOM 788 O O . GLU A 1 101 ? 14.685 -5.379 -17.511 1.00 95.62 101 GLU A O 1
ATOM 793 N N . ILE A 1 102 ? 13.327 -5.972 -15.819 1.00 97.62 102 ILE A N 1
ATOM 794 C CA . ILE A 1 102 ? 13.156 -4.636 -15.247 1.00 97.62 102 ILE A CA 1
ATOM 795 C C . ILE A 1 102 ? 13.729 -4.583 -13.830 1.00 97.62 102 ILE A C 1
ATOM 797 O O . ILE A 1 102 ? 13.435 -5.417 -12.978 1.00 97.62 102 ILE A O 1
ATOM 801 N N . MET A 1 103 ? 14.525 -3.552 -13.561 1.00 97.69 103 MET A N 1
ATOM 802 C CA . MET A 1 103 ? 15.007 -3.190 -12.231 1.00 97.69 103 MET A CA 1
ATOM 803 C C . MET A 1 103 ? 14.182 -2.019 -11.701 1.00 97.69 103 MET A C 1
ATOM 805 O O . MET A 1 103 ? 14.162 -0.949 -12.320 1.00 97.69 103 MET A O 1
ATOM 809 N N . ILE A 1 104 ? 13.568 -2.193 -10.530 1.00 98.62 104 ILE A N 1
ATOM 810 C CA . ILE A 1 104 ? 12.893 -1.121 -9.796 1.00 98.62 104 ILE A CA 1
ATOM 811 C C . ILE A 1 104 ? 13.611 -0.897 -8.472 1.00 98.62 104 ILE A C 1
ATOM 813 O O . ILE A 1 104 ? 13.670 -1.766 -7.605 1.00 98.62 104 ILE A O 1
ATOM 817 N N . GLN A 1 105 ? 14.154 0.300 -8.310 1.00 98.50 105 GLN A N 1
ATOM 818 C CA . GLN A 1 105 ? 14.827 0.714 -7.088 1.00 98.50 105 GLN A CA 1
ATOM 819 C C . GLN A 1 105 ? 13.975 1.745 -6.361 1.00 98.50 105 GLN A C 1
ATOM 821 O O . GLN A 1 105 ? 13.357 2.583 -7.010 1.00 98.50 105 GLN A O 1
ATOM 826 N N . GLY A 1 106 ? 13.961 1.734 -5.033 1.00 98.44 106 GLY A N 1
ATOM 827 C CA . GLY A 1 106 ? 13.214 2.725 -4.257 1.00 98.44 106 GLY A CA 1
ATOM 828 C C . GLY A 1 106 ? 13.811 2.977 -2.882 1.00 98.44 106 GLY A C 1
ATOM 829 O O . GLY A 1 106 ? 14.561 2.158 -2.361 1.00 98.44 106 GLY A O 1
ATOM 830 N N . THR A 1 107 ? 13.500 4.120 -2.276 1.00 97.75 107 THR A N 1
ATOM 831 C CA . THR A 1 107 ? 13.990 4.445 -0.922 1.00 97.75 107 THR A CA 1
ATOM 832 C C . THR A 1 107 ? 13.229 3.719 0.193 1.00 97.75 107 THR A C 1
ATOM 834 O O . THR A 1 107 ? 13.716 3.597 1.325 1.00 97.75 107 THR A O 1
ATOM 837 N N . THR A 1 108 ? 12.028 3.222 -0.109 1.00 97.44 108 THR A N 1
ATOM 838 C CA . THR A 1 108 ? 11.255 2.310 0.741 1.00 97.44 108 THR A CA 1
ATOM 839 C C . THR A 1 108 ? 10.499 1.285 -0.117 1.00 97.44 108 THR A C 1
ATOM 841 O O . THR A 1 108 ? 10.412 1.430 -1.340 1.00 97.44 108 THR A O 1
ATOM 844 N N . ALA A 1 109 ? 9.917 0.261 0.516 1.00 98.19 109 ALA A N 1
ATOM 845 C CA . ALA A 1 109 ? 9.022 -0.685 -0.160 1.00 98.19 109 ALA A CA 1
ATOM 846 C C . ALA A 1 109 ? 7.832 0.001 -0.862 1.00 98.19 109 ALA A C 1
ATOM 848 O O . ALA A 1 109 ? 7.376 -0.473 -1.903 1.00 98.19 109 ALA A O 1
ATOM 849 N N . ILE A 1 110 ? 7.347 1.128 -0.324 1.00 98.25 110 ILE A N 1
ATOM 850 C CA . ILE A 1 110 ? 6.244 1.892 -0.919 1.00 98.25 110 ILE A CA 1
ATOM 851 C C . ILE A 1 110 ? 6.676 2.500 -2.255 1.00 98.25 110 ILE A C 1
ATOM 853 O O . ILE A 1 110 ? 5.944 2.402 -3.232 1.00 98.25 110 ILE A O 1
ATOM 857 N N . GLU A 1 111 ? 7.877 3.073 -2.336 1.00 98.56 111 GLU A N 1
ATOM 858 C CA . GLU A 1 111 ? 8.450 3.625 -3.567 1.00 98.56 111 GLU A CA 1
ATOM 859 C C . GLU A 1 111 ? 8.668 2.529 -4.609 1.00 98.56 111 GLU A C 1
ATOM 861 O O . GLU A 1 111 ? 8.312 2.727 -5.766 1.00 98.56 111 GLU A O 1
ATOM 866 N N . ILE A 1 112 ? 9.180 1.360 -4.209 1.00 98.81 112 ILE A N 1
ATOM 867 C CA . ILE A 1 112 ? 9.316 0.209 -5.116 1.00 98.81 112 ILE A CA 1
ATOM 868 C C . ILE A 1 112 ? 7.946 -0.191 -5.677 1.00 98.81 112 ILE A C 1
ATOM 870 O O . ILE A 1 112 ? 7.782 -0.315 -6.889 1.00 98.81 112 ILE A O 1
ATOM 874 N N . THR A 1 113 ? 6.945 -0.339 -4.808 1.00 98.75 113 THR A N 1
ATOM 875 C CA . THR A 1 113 ? 5.595 -0.767 -5.203 1.00 98.75 113 THR A CA 1
ATOM 876 C C . THR A 1 113 ? 4.892 0.291 -6.063 1.00 98.75 113 THR A C 1
ATOM 878 O O . THR A 1 113 ? 4.251 -0.035 -7.060 1.00 98.75 113 THR A O 1
ATOM 881 N N . SER A 1 114 ? 5.089 1.574 -5.758 1.00 98.62 114 SER A N 1
ATOM 882 C CA . SER A 1 114 ? 4.626 2.689 -6.594 1.00 98.62 114 SER A CA 1
ATOM 883 C C . SER A 1 114 ? 5.314 2.697 -7.959 1.00 98.62 114 SER A C 1
ATOM 885 O O . SER A 1 114 ? 4.668 2.958 -8.969 1.00 98.62 114 SER A O 1
ATOM 887 N N . GLY A 1 115 ? 6.609 2.371 -8.010 1.00 98.56 115 GLY A N 1
ATOM 888 C CA . GLY A 1 115 ? 7.360 2.216 -9.253 1.00 98.56 115 GLY A CA 1
ATOM 889 C C . GLY A 1 115 ? 6.856 1.051 -10.102 1.00 98.56 115 GLY A C 1
ATOM 890 O O . GLY A 1 115 ? 6.709 1.205 -11.313 1.00 98.56 115 GLY A O 1
ATOM 891 N N . LEU A 1 116 ? 6.508 -0.079 -9.474 1.00 98.75 116 LEU A N 1
ATOM 892 C CA . LEU A 1 116 ? 5.844 -1.201 -10.143 1.00 98.75 116 LEU A CA 1
ATOM 893 C C . LEU A 1 116 ? 4.511 -0.755 -10.751 1.00 98.75 116 LEU A C 1
ATOM 895 O O . LEU A 1 116 ? 4.292 -0.947 -11.946 1.00 98.75 116 LEU A O 1
ATOM 899 N N . HIS A 1 117 ? 3.646 -0.112 -9.963 1.00 98.62 117 HIS A N 1
ATOM 900 C CA . HIS A 1 117 ? 2.367 0.402 -10.458 1.00 98.62 117 HIS A CA 1
ATOM 901 C C . HIS A 1 117 ? 2.558 1.386 -11.617 1.00 98.62 117 HIS A C 1
ATOM 903 O O . HIS A 1 117 ? 1.871 1.292 -12.634 1.00 98.62 117 HIS A O 1
ATOM 909 N N . TRP A 1 118 ? 3.520 2.300 -11.494 1.00 98.31 118 TRP A N 1
ATOM 910 C CA . TRP A 1 118 ? 3.831 3.278 -12.527 1.00 98.31 118 TRP A CA 1
ATOM 911 C C . TRP A 1 118 ? 4.285 2.599 -13.825 1.00 98.31 118 TRP A C 1
ATOM 913 O O . TRP A 1 118 ? 3.761 2.906 -14.894 1.00 98.31 118 TRP A O 1
ATOM 923 N N . TYR A 1 119 ? 5.191 1.623 -13.744 1.00 98.44 119 TYR A N 1
ATOM 924 C CA . TYR A 1 119 ? 5.628 0.849 -14.906 1.00 98.44 119 TYR A CA 1
ATOM 925 C C . TYR A 1 119 ? 4.459 0.115 -15.577 1.00 98.44 119 TYR A C 1
ATOM 927 O O . TYR A 1 119 ? 4.255 0.239 -16.787 1.00 98.44 119 TYR A O 1
ATOM 935 N N . LEU A 1 120 ? 3.641 -0.595 -14.792 1.00 98.31 120 LEU A N 1
ATOM 936 C CA . LEU A 1 120 ? 2.475 -1.309 -15.312 1.00 98.31 120 LEU A CA 1
ATOM 937 C C . LEU A 1 120 ? 1.501 -0.351 -16.009 1.00 98.31 120 LEU A C 1
ATOM 939 O O . LEU A 1 120 ? 1.032 -0.649 -17.104 1.00 98.31 120 LEU A O 1
ATOM 943 N N . LYS A 1 121 ? 1.251 0.824 -15.426 1.00 97.69 121 LYS A N 1
ATOM 944 C CA . LYS A 1 121 ? 0.346 1.831 -15.984 1.00 97.69 121 LYS A CA 1
ATOM 945 C C . LYS A 1 121 ? 0.862 2.443 -17.283 1.00 97.69 121 LYS A C 1
ATOM 947 O O . LYS A 1 121 ? 0.129 2.501 -18.266 1.00 97.69 121 LYS A O 1
ATOM 952 N N . TYR A 1 122 ? 2.105 2.921 -17.294 1.00 97.00 122 TYR A N 1
ATOM 953 C CA . TYR A 1 122 ? 2.609 3.752 -18.390 1.00 97.00 122 TYR A CA 1
ATOM 954 C C . TYR A 1 122 ? 3.327 2.964 -19.495 1.00 97.00 122 TYR A C 1
ATOM 956 O O . TYR A 1 122 ? 3.330 3.417 -20.636 1.00 97.00 122 TYR A O 1
ATOM 964 N N . TRP A 1 123 ? 3.911 1.797 -19.192 1.00 96.88 123 TRP A N 1
ATOM 965 C CA . TRP A 1 123 ? 4.598 0.954 -20.185 1.00 96.88 123 TRP A CA 1
ATOM 966 C C . TRP A 1 123 ? 3.747 -0.237 -20.615 1.00 96.88 123 TRP A C 1
ATOM 968 O O . TRP A 1 123 ? 3.805 -0.626 -21.777 1.00 96.88 123 TRP A O 1
ATOM 978 N N . CYS A 1 124 ? 2.944 -0.800 -19.710 1.00 97.44 124 CYS A N 1
ATOM 979 C CA . CYS A 1 124 ? 2.154 -2.001 -19.995 1.00 97.44 124 CYS A CA 1
ATOM 980 C C . CYS A 1 124 ? 0.655 -1.726 -20.207 1.00 97.44 124 CYS A C 1
ATOM 982 O O . CYS A 1 124 ? -0.095 -2.655 -20.498 1.00 97.44 124 CYS A O 1
ATOM 984 N N . GLY A 1 125 ? 0.193 -0.481 -20.038 1.00 96.81 125 GLY A N 1
ATOM 985 C CA . GLY A 1 125 ? -1.221 -0.109 -20.175 1.00 96.81 125 GLY A CA 1
ATOM 986 C C . GLY A 1 125 ? -2.152 -0.716 -19.115 1.00 96.81 125 GLY A C 1
ATOM 987 O O . GLY A 1 125 ? -3.361 -0.758 -19.323 1.00 96.81 125 GLY A O 1
ATOM 988 N N . GLY A 1 126 ? -1.601 -1.210 -18.004 1.00 96.75 126 GLY A N 1
ATOM 989 C CA . GLY A 1 126 ? -2.361 -1.817 -16.916 1.00 96.75 126 GLY A CA 1
ATOM 990 C C . GLY A 1 126 ? -3.089 -0.791 -16.044 1.00 96.75 126 GLY A C 1
ATOM 991 O O . GLY A 1 126 ? -2.719 0.382 -15.971 1.00 96.75 126 GLY A O 1
ATOM 992 N N . HIS A 1 127 ? -4.118 -1.245 -15.334 1.00 96.06 127 HIS A N 1
ATOM 993 C CA . HIS A 1 127 ? -4.880 -0.423 -14.398 1.00 96.06 127 HIS A CA 1
ATOM 994 C C . HIS A 1 127 ? -5.215 -1.204 -13.125 1.00 96.06 127 HIS A C 1
ATOM 996 O O . HIS A 1 127 ? -5.569 -2.377 -13.195 1.00 96.06 127 HIS A O 1
ATOM 1002 N N . VAL A 1 128 ? -5.127 -0.551 -11.964 1.00 96.44 128 VAL A N 1
ATOM 1003 C CA . VAL A 1 128 ? -5.471 -1.144 -10.665 1.00 96.44 128 VAL A CA 1
ATOM 1004 C C . VAL A 1 128 ? -6.411 -0.202 -9.914 1.00 96.44 128 VAL A C 1
ATOM 1006 O O . VAL A 1 128 ? -6.051 0.935 -9.603 1.00 96.44 128 VAL A O 1
ATOM 1009 N N . SER A 1 129 ? -7.610 -0.684 -9.603 1.00 95.19 129 SER A N 1
ATOM 1010 C CA . SER A 1 129 ? -8.634 0.018 -8.825 1.00 95.19 129 SER A CA 1
ATOM 1011 C C . SER A 1 129 ? -9.370 -0.956 -7.901 1.00 95.19 129 SER A C 1
ATOM 1013 O O . SER A 1 129 ? -9.112 -2.161 -7.935 1.00 95.19 129 SER A O 1
ATOM 1015 N N . TRP A 1 130 ? -10.294 -0.459 -7.076 1.00 94.94 130 TRP A N 1
ATOM 1016 C CA . TRP A 1 130 ? -11.169 -1.344 -6.308 1.00 94.94 130 TRP A CA 1
ATOM 1017 C C . TRP A 1 130 ? -12.072 -2.165 -7.232 1.00 94.94 130 TRP A C 1
ATOM 1019 O O . TRP A 1 130 ? -12.511 -1.688 -8.279 1.00 94.94 130 TRP A O 1
ATOM 1029 N N . ASP A 1 131 ? -12.438 -3.372 -6.795 1.00 90.00 131 ASP A N 1
ATOM 1030 C CA . ASP A 1 131 ? -13.286 -4.295 -7.566 1.00 90.00 131 ASP A CA 1
ATOM 1031 C C . ASP A 1 131 ? -14.595 -3.639 -8.044 1.00 90.00 131 ASP A C 1
ATOM 1033 O O . ASP A 1 131 ? -15.024 -3.838 -9.178 1.00 90.00 131 ASP A O 1
ATOM 1037 N N . LYS A 1 132 ? -15.199 -2.772 -7.218 1.00 87.88 132 LYS A N 1
ATOM 1038 C CA . LYS A 1 132 ? -16.440 -2.051 -7.560 1.00 87.88 132 LYS A CA 1
ATOM 1039 C C . LYS A 1 132 ? -16.258 -0.880 -8.536 1.00 87.88 132 LYS A C 1
ATOM 1041 O O . LYS A 1 132 ? -17.255 -0.365 -9.030 1.00 87.88 132 LYS A O 1
ATOM 1046 N N . THR A 1 133 ? -15.029 -0.437 -8.800 1.00 88.38 133 THR A N 1
ATOM 1047 C CA . THR A 1 133 ? -14.719 0.737 -9.642 1.00 88.38 133 THR A CA 1
ATOM 1048 C C . THR A 1 133 ? -13.955 0.385 -10.920 1.00 88.38 133 THR A C 1
ATOM 1050 O O . THR A 1 133 ? -13.444 1.280 -11.583 1.00 88.38 133 THR A O 1
ATOM 1053 N N . GLY A 1 134 ? -13.877 -0.901 -11.272 1.00 87.94 134 GLY A N 1
ATOM 1054 C CA . GLY A 1 134 ? -13.183 -1.383 -12.473 1.00 87.94 134 GLY A CA 1
ATOM 1055 C C . GLY A 1 134 ? -12.163 -2.488 -12.206 1.00 87.94 134 GLY A C 1
ATOM 1056 O O . GLY A 1 134 ? -11.683 -3.103 -13.155 1.00 87.94 134 GLY A O 1
ATOM 1057 N N . GLY A 1 135 ? -11.854 -2.764 -10.935 1.00 93.12 135 GLY A N 1
ATOM 1058 C CA . GLY A 1 135 ? -10.942 -3.822 -10.520 1.00 93.12 135 GLY A CA 1
ATOM 1059 C C . GLY A 1 135 ? -9.527 -3.662 -11.073 1.00 93.12 135 GLY A C 1
ATOM 1060 O O . GLY A 1 135 ? -9.041 -2.552 -11.321 1.00 93.12 135 GLY A O 1
ATOM 1061 N N . THR A 1 136 ? -8.865 -4.803 -11.242 1.00 95.19 136 THR A N 1
ATOM 1062 C CA . THR A 1 136 ? -7.488 -4.910 -11.727 1.00 95.19 136 THR A CA 1
ATOM 1063 C C . THR A 1 136 ? -7.479 -5.393 -13.177 1.00 95.19 136 THR A C 1
ATOM 1065 O O . THR A 1 136 ? -7.794 -6.546 -13.455 1.00 95.19 136 THR A O 1
ATOM 1068 N N . GLN A 1 137 ? -7.095 -4.511 -14.100 1.00 96.00 137 GLN A N 1
ATOM 1069 C CA . GLN A 1 137 ? -7.060 -4.749 -15.543 1.00 96.00 137 GLN A CA 1
ATOM 1070 C C . GLN A 1 137 ? -5.606 -4.868 -16.011 1.00 96.00 137 GLN A C 1
ATOM 1072 O O . GLN A 1 137 ? -4.945 -3.869 -16.292 1.00 96.00 137 GLN A O 1
ATOM 1077 N N . LEU A 1 138 ? -5.099 -6.102 -16.080 1.00 96.31 138 LEU A N 1
ATOM 1078 C CA . LEU A 1 138 ? -3.698 -6.403 -16.424 1.00 96.31 138 LEU A CA 1
ATOM 1079 C C . LEU A 1 138 ? -3.547 -7.222 -17.713 1.00 96.31 138 LEU A C 1
ATOM 1081 O O . LEU A 1 138 ? -2.451 -7.667 -18.034 1.00 96.31 138 LEU A O 1
ATOM 1085 N N . ALA A 1 139 ? -4.625 -7.410 -18.479 1.00 94.94 139 ALA A N 1
ATOM 1086 C CA . ALA A 1 139 ? -4.605 -8.213 -19.706 1.00 94.94 139 ALA A CA 1
ATOM 1087 C C . ALA A 1 139 ? -3.647 -7.672 -20.786 1.00 94.94 139 ALA A C 1
ATOM 1089 O O . ALA A 1 139 ? -3.191 -8.429 -21.639 1.00 94.94 139 ALA A O 1
ATOM 1090 N N . SER A 1 140 ? -3.335 -6.374 -20.751 1.00 96.44 140 SER A N 1
ATOM 1091 C CA . SER A 1 140 ? -2.378 -5.731 -21.655 1.00 96.44 140 SER A CA 1
ATOM 1092 C C . SER A 1 140 ? -0.915 -5.936 -21.252 1.00 96.44 140 SER A C 1
ATOM 1094 O O . SER A 1 140 ? -0.030 -5.608 -22.039 1.00 96.44 140 SER A O 1
ATOM 1096 N N . VAL A 1 141 ? -0.639 -6.458 -20.049 1.00 97.62 141 VAL A N 1
ATOM 1097 C CA . VAL A 1 141 ? 0.730 -6.673 -19.571 1.00 97.62 141 VAL A CA 1
ATOM 1098 C C . VAL A 1 141 ? 1.374 -7.813 -20.368 1.00 97.62 141 VAL A C 1
ATOM 1100 O O . VAL A 1 141 ? 0.873 -8.941 -20.319 1.00 97.62 141 VAL A O 1
ATOM 1103 N N . PRO A 1 142 ? 2.477 -7.563 -21.104 1.00 97.12 142 PRO A N 1
ATOM 1104 C CA . PRO A 1 142 ? 3.127 -8.602 -21.897 1.00 97.12 142 PRO A CA 1
ATOM 1105 C C . PRO A 1 142 ? 3.638 -9.754 -21.036 1.00 97.12 142 PRO A C 1
ATOM 1107 O O . PRO A 1 142 ? 3.925 -9.579 -19.854 1.00 97.12 142 PRO A O 1
ATOM 1110 N N . LYS A 1 143 ? 3.775 -10.942 -21.631 1.00 95.81 143 LYS A N 1
ATOM 1111 C CA . LYS A 1 143 ? 4.331 -12.118 -20.945 1.00 95.81 143 LYS A CA 1
ATOM 1112 C C . LYS A 1 143 ? 5.796 -11.881 -20.532 1.00 95.81 143 LYS A C 1
ATOM 1114 O O . LYS A 1 143 ? 6.466 -11.067 -21.172 1.00 95.81 143 LYS A O 1
ATOM 1119 N N . PRO A 1 144 ? 6.302 -12.613 -19.521 1.00 95.19 144 PRO A N 1
ATOM 1120 C CA . PRO A 1 144 ? 7.726 -12.616 -19.191 1.00 95.19 144 PRO A CA 1
ATOM 1121 C C . PRO A 1 144 ? 8.598 -12.848 -20.432 1.00 95.19 144 PRO A C 1
ATOM 1123 O O . PRO A 1 144 ? 8.280 -13.700 -21.265 1.00 95.19 144 PRO A O 1
ATOM 1126 N N . GLY A 1 145 ? 9.677 -12.081 -20.565 1.00 92.62 145 GLY A N 1
ATOM 1127 C CA . GLY A 1 145 ? 10.561 -12.068 -21.737 1.00 92.62 145 GLY A CA 1
ATOM 1128 C C . GLY A 1 145 ? 10.104 -11.138 -22.868 1.00 92.62 145 GLY A C 1
ATOM 1129 O O . GLY A 1 145 ? 10.706 -11.126 -23.941 1.00 92.62 145 GLY A O 1
ATOM 1130 N N . SER A 1 146 ? 9.007 -10.402 -22.688 1.00 94.75 146 SER A N 1
ATOM 1131 C CA . SER A 1 146 ? 8.487 -9.425 -23.655 1.00 94.75 146 SER A CA 1
ATOM 1132 C C . SER A 1 146 ? 8.056 -8.116 -22.992 1.00 94.75 146 SER A C 1
ATOM 1134 O O . SER A 1 146 ? 7.286 -7.353 -23.583 1.00 94.75 146 SER A O 1
ATOM 1136 N N . LEU A 1 147 ? 8.514 -7.850 -21.765 1.00 96.25 147 LEU A N 1
ATOM 1137 C CA . LEU A 1 147 ? 8.179 -6.611 -21.075 1.00 96.25 147 LEU A CA 1
ATOM 1138 C C . LEU A 1 147 ? 8.787 -5.398 -21.807 1.00 96.25 147 LEU A C 1
ATOM 1140 O O . LEU A 1 147 ? 9.944 -5.449 -22.235 1.00 96.25 147 LEU A O 1
ATOM 1144 N N . PRO A 1 148 ? 8.046 -4.283 -21.966 1.00 95.69 148 PRO A N 1
ATOM 1145 C CA . PRO A 1 148 ? 8.541 -3.138 -22.719 1.00 95.69 148 PRO A CA 1
ATOM 1146 C C . PRO A 1 148 ? 9.759 -2.498 -22.046 1.00 95.69 148 PRO A C 1
ATOM 1148 O O . PRO A 1 148 ? 9.686 -2.045 -20.900 1.00 95.69 148 PRO A O 1
ATOM 1151 N N . SER A 1 149 ? 10.877 -2.408 -22.766 1.00 94.06 149 SER A N 1
ATOM 1152 C CA . SER A 1 149 ? 12.088 -1.781 -22.238 1.00 94.06 149 SER A CA 1
ATOM 1153 C C . SER A 1 149 ? 11.878 -0.293 -21.944 1.00 94.06 149 SER A C 1
ATOM 1155 O O . SER A 1 149 ? 11.220 0.444 -22.689 1.00 94.06 149 SER A O 1
ATOM 1157 N N . VAL A 1 150 ? 12.482 0.181 -20.859 1.00 93.50 150 VAL A N 1
ATOM 1158 C CA . VAL A 1 150 ? 12.518 1.605 -20.525 1.00 93.50 150 VAL A CA 1
ATOM 1159 C C . VAL A 1 150 ? 13.516 2.303 -21.449 1.00 93.50 150 VAL A C 1
ATOM 1161 O O . VAL A 1 150 ? 14.619 1.805 -21.667 1.00 93.50 150 VAL A O 1
ATOM 1164 N N . LYS A 1 151 ? 13.124 3.439 -22.034 1.00 87.94 151 LYS A N 1
ATOM 1165 C CA . LYS A 1 151 ? 13.982 4.207 -22.950 1.00 87.94 151 LYS A CA 1
ATOM 1166 C C . LYS A 1 151 ? 15.098 4.931 -22.182 1.00 87.94 151 LYS A C 1
ATOM 1168 O O . LYS A 1 151 ? 14.916 5.290 -21.020 1.00 87.94 151 LYS A O 1
ATOM 1173 N N . ASN A 1 152 ? 16.199 5.228 -22.875 1.00 85.56 152 ASN A N 1
ATOM 1174 C CA . ASN A 1 152 ? 17.348 5.982 -22.354 1.00 85.56 152 ASN A CA 1
ATOM 1175 C C . ASN A 1 152 ? 17.933 5.346 -21.073 1.00 85.56 152 ASN A C 1
ATOM 1177 O O . ASN A 1 152 ? 17.990 4.125 -20.956 1.00 85.56 152 ASN A O 1
ATOM 1181 N N . GLU A 1 153 ? 18.376 6.162 -20.113 1.00 83.94 153 GLU A N 1
ATOM 1182 C CA . GLU A 1 153 ? 18.985 5.709 -18.852 1.00 83.94 153 GLU A CA 1
ATOM 1183 C C . GLU A 1 153 ? 17.971 5.222 -17.797 1.00 83.94 153 GLU A C 1
ATOM 1185 O O . GLU A 1 153 ? 18.356 4.851 -16.686 1.00 83.94 153 GLU A O 1
ATOM 1190 N N . GLY A 1 154 ? 16.677 5.201 -18.129 1.00 91.81 154 GLY A N 1
ATOM 1191 C CA . GLY A 1 154 ? 15.595 4.869 -17.207 1.00 91.81 154 GLY A CA 1
ATOM 1192 C C . GLY A 1 154 ? 14.756 6.078 -16.791 1.00 91.81 154 GLY A C 1
ATOM 1193 O O . GLY A 1 154 ? 14.836 7.159 -17.372 1.00 91.81 154 GLY A O 1
ATOM 1194 N N . VAL A 1 155 ? 13.924 5.878 -15.771 1.00 95.06 155 VAL A N 1
ATOM 1195 C CA . VAL A 1 155 ? 13.020 6.884 -15.198 1.00 95.06 155 VAL A CA 1
ATOM 1196 C C . VAL A 1 155 ? 13.332 7.048 -13.716 1.00 95.06 155 VAL A C 1
ATOM 1198 O O . VAL A 1 155 ? 13.539 6.056 -13.020 1.00 95.06 155 VAL A O 1
ATOM 1201 N N . VAL A 1 156 ? 13.336 8.287 -13.223 1.00 96.44 156 VAL A N 1
ATOM 1202 C CA . VAL A 1 156 ? 13.430 8.612 -11.793 1.00 96.44 156 VAL A CA 1
ATOM 1203 C C . VAL A 1 156 ? 12.246 9.491 -11.420 1.00 96.44 156 VAL A C 1
ATOM 1205 O O . VAL A 1 156 ? 12.025 10.519 -12.054 1.00 96.44 156 VAL A O 1
ATOM 1208 N N . ILE A 1 157 ? 11.491 9.095 -10.397 1.00 96.88 157 ILE A N 1
ATOM 1209 C CA . ILE A 1 157 ? 10.343 9.859 -9.901 1.00 96.88 157 ILE A CA 1
ATOM 1210 C C . ILE A 1 157 ? 10.517 10.094 -8.412 1.00 96.88 157 ILE A C 1
ATOM 1212 O O . ILE A 1 157 ? 10.535 9.158 -7.611 1.00 96.88 157 ILE A O 1
ATOM 1216 N N . GLN A 1 158 ? 10.648 11.368 -8.055 1.00 97.00 158 GLN A N 1
ATOM 1217 C CA . GLN A 1 158 ? 10.680 11.813 -6.671 1.00 97.00 158 GLN A CA 1
ATOM 1218 C C . GLN A 1 158 ? 9.266 11.859 -6.100 1.00 97.00 158 GLN A C 1
ATOM 1220 O O . GLN A 1 158 ? 8.309 12.253 -6.770 1.00 97.00 158 GLN A O 1
ATOM 1225 N N . ARG A 1 159 ? 9.141 11.466 -4.834 1.00 95.25 159 ARG A N 1
ATOM 1226 C CA . ARG A 1 159 ? 7.907 11.636 -4.079 1.00 95.25 159 ARG A CA 1
ATOM 1227 C C . ARG A 1 159 ? 7.671 13.142 -3.871 1.00 95.25 159 ARG A C 1
ATOM 1229 O O . ARG A 1 159 ? 8.558 13.806 -3.339 1.00 95.25 159 ARG A O 1
ATOM 1236 N N . PRO A 1 160 ? 6.492 13.679 -4.232 1.00 92.56 160 PRO A N 1
ATOM 1237 C CA . PRO A 1 160 ? 6.248 15.121 -4.187 1.00 92.56 160 PRO A CA 1
ATOM 1238 C C . PRO A 1 160 ? 6.012 15.662 -2.770 1.00 92.56 160 PRO A C 1
ATOM 1240 O O . PRO A 1 160 ? 6.223 16.844 -2.525 1.00 92.56 160 PRO A O 1
ATOM 1243 N N . VAL A 1 161 ? 5.562 14.814 -1.839 1.00 93.62 161 VAL A N 1
ATOM 1244 C CA . VAL A 1 161 ? 5.265 15.190 -0.448 1.00 93.62 161 VAL A CA 1
ATOM 1245 C C . VAL A 1 161 ? 5.811 14.143 0.521 1.00 93.62 161 VAL A C 1
ATOM 1247 O O . VAL A 1 161 ? 5.827 12.967 0.172 1.00 93.62 161 VAL A O 1
ATOM 1250 N N . PRO A 1 162 ? 6.226 14.492 1.749 1.00 90.12 162 PRO A N 1
ATOM 1251 C CA . PRO A 1 162 ? 6.761 13.506 2.693 1.00 90.12 162 PRO A CA 1
ATOM 1252 C C . PRO A 1 162 ? 5.750 12.414 3.073 1.00 90.12 162 PRO A C 1
ATOM 1254 O O . PRO A 1 162 ? 6.119 11.243 3.196 1.00 90.12 162 PRO A O 1
ATOM 1257 N N . TRP A 1 163 ? 4.473 12.791 3.199 1.00 92.75 163 TRP A N 1
ATOM 1258 C CA . TRP A 1 163 ? 3.392 11.930 3.675 1.00 92.75 163 TRP A CA 1
ATOM 1259 C C . TRP A 1 163 ? 2.212 11.941 2.703 1.00 92.75 163 TRP A C 1
ATOM 1261 O O . TRP A 1 163 ? 1.567 12.967 2.509 1.00 92.75 163 TRP A O 1
ATOM 1271 N N . ASN A 1 164 ? 1.919 10.782 2.118 1.00 96.00 164 ASN A N 1
ATOM 1272 C CA . ASN A 1 164 ? 0.690 10.516 1.382 1.00 96.00 164 ASN A CA 1
ATOM 1273 C C . ASN A 1 164 ? -0.280 9.820 2.331 1.00 96.00 164 ASN A C 1
ATOM 1275 O O . ASN A 1 164 ? -0.163 8.617 2.595 1.00 96.00 164 ASN A O 1
ATOM 1279 N N . TYR A 1 165 ? -1.198 10.616 2.863 1.00 97.25 165 TYR A N 1
ATOM 1280 C CA . TYR A 1 165 ? -2.216 10.182 3.803 1.00 97.25 165 TYR A CA 1
ATOM 1281 C C . TYR A 1 165 ? -3.395 9.509 3.093 1.00 97.25 165 TYR A C 1
ATOM 1283 O O . TYR A 1 165 ? -3.765 9.893 1.983 1.00 97.25 165 TYR A O 1
ATOM 1291 N N . TYR A 1 166 ? -4.011 8.530 3.754 1.00 97.94 166 TYR A N 1
ATOM 1292 C CA . TYR A 1 166 ? -5.222 7.882 3.263 1.00 97.94 166 TYR A CA 1
ATOM 1293 C C . TYR A 1 166 ? -6.190 7.571 4.407 1.00 97.94 166 TYR A C 1
ATOM 1295 O O . TYR A 1 166 ? -5.766 7.227 5.512 1.00 97.94 166 TYR A O 1
ATOM 1303 N N . GLN A 1 167 ? -7.485 7.576 4.058 1.00 96.75 167 GLN A N 1
ATOM 1304 C CA . GLN A 1 167 ? -8.665 7.259 4.877 1.00 96.75 167 GLN A CA 1
ATOM 1305 C C . GLN A 1 167 ? -9.234 8.429 5.696 1.00 96.75 167 GLN A C 1
ATOM 1307 O O . GLN A 1 167 ? -8.552 9.372 6.066 1.00 96.75 167 GLN A O 1
ATOM 1312 N N . ASN A 1 168 ? -10.521 8.365 6.013 1.00 97.88 168 ASN A N 1
ATOM 1313 C CA . ASN A 1 168 ? -11.145 9.146 7.085 1.00 97.88 168 ASN A CA 1
ATOM 1314 C C . ASN A 1 168 ? -11.475 8.205 8.258 1.00 97.88 168 ASN A C 1
ATOM 1316 O O . ASN A 1 168 ? -11.725 7.020 8.030 1.00 97.88 168 ASN A O 1
ATOM 1320 N N . VAL A 1 169 ? -11.547 8.708 9.491 1.00 96.25 169 VAL A N 1
ATOM 1321 C CA . VAL A 1 169 ? -11.964 7.919 10.664 1.00 96.25 169 VAL A CA 1
ATOM 1322 C C . VAL A 1 169 ? -13.314 7.218 10.448 1.00 96.25 169 VAL A C 1
ATOM 1324 O O . VAL A 1 169 ? -13.473 6.055 10.826 1.00 96.25 169 VAL A O 1
ATOM 1327 N N . VAL A 1 170 ? -14.251 7.860 9.736 1.00 97.31 170 VAL A N 1
ATOM 1328 C CA . VAL A 1 170 ? -15.580 7.291 9.436 1.00 97.31 170 VAL A CA 1
ATOM 1329 C C . VAL A 1 170 ? -15.545 6.119 8.455 1.00 97.31 170 VAL A C 1
ATOM 1331 O O . VAL A 1 170 ? -16.439 5.277 8.472 1.00 97.31 170 VAL A O 1
ATOM 1334 N N . THR A 1 171 ? -14.493 6.010 7.638 1.00 96.75 171 THR A N 1
ATOM 1335 C CA . THR A 1 171 ? -14.334 4.918 6.656 1.00 96.75 171 THR A CA 1
ATOM 1336 C C . THR A 1 171 ? -14.287 3.554 7.342 1.00 96.75 171 THR A C 1
ATOM 1338 O O . THR A 1 171 ? -14.765 2.566 6.788 1.00 96.75 171 THR A O 1
ATOM 1341 N N . SER A 1 172 ? -13.783 3.514 8.583 1.00 95.12 172 SER A N 1
ATOM 1342 C CA . SER A 1 172 ? -13.761 2.297 9.398 1.00 95.12 172 SER A CA 1
ATOM 1343 C C . SER A 1 172 ? -15.158 1.713 9.635 1.00 95.12 172 SER A C 1
ATOM 1345 O O . SER A 1 172 ? -15.318 0.498 9.597 1.00 95.12 172 SER A O 1
ATOM 1347 N N . SER A 1 173 ? -16.170 2.568 9.794 1.00 96.62 173 SER A N 1
ATOM 1348 C CA . SER A 1 173 ? -17.563 2.166 9.998 1.00 96.62 173 SER A CA 1
ATOM 1349 C C . SER A 1 173 ? -18.331 2.004 8.688 1.00 96.62 173 SER A C 1
ATOM 1351 O O . SER A 1 173 ? -19.064 1.034 8.531 1.00 96.62 173 SER A O 1
ATOM 1353 N N . TYR A 1 174 ? -18.149 2.917 7.731 1.00 97.00 174 TYR A N 1
ATOM 1354 C CA . TYR A 1 174 ? -18.916 2.890 6.482 1.00 97.00 174 TYR A CA 1
ATOM 1355 C C . TYR A 1 174 ? -18.455 1.833 5.480 1.00 97.00 174 TYR A C 1
ATOM 1357 O O . TYR A 1 174 ? -19.270 1.331 4.708 1.00 97.00 174 TYR A O 1
ATOM 1365 N N . SER A 1 175 ? -17.163 1.507 5.480 1.00 95.50 175 SER A N 1
ATOM 1366 C CA . SER A 1 175 ? -16.572 0.644 4.457 1.00 95.50 175 SER A CA 1
ATOM 1367 C C . SER A 1 175 ? -15.940 -0.613 5.041 1.00 95.50 175 SER A C 1
ATOM 1369 O O . SER A 1 175 ? -16.125 -1.684 4.471 1.00 95.50 175 SER A O 1
ATOM 1371 N N . TYR A 1 176 ? -15.192 -0.503 6.146 1.00 95.69 176 TYR A N 1
ATOM 1372 C CA . TYR A 1 176 ? -14.276 -1.570 6.587 1.00 95.69 176 TYR A CA 1
ATOM 1373 C C . TYR A 1 176 ? -14.845 -2.509 7.650 1.00 95.69 176 TYR A C 1
ATOM 1375 O O . TYR A 1 176 ? -14.237 -3.538 7.927 1.00 95.69 176 TYR A O 1
ATOM 1383 N N . VAL A 1 177 ? -15.984 -2.167 8.259 1.00 96.38 177 VAL A N 1
ATOM 1384 C CA . VAL A 1 177 ? -16.509 -2.841 9.461 1.00 96.38 177 VAL A CA 1
ATOM 1385 C C . VAL A 1 177 ? -16.673 -4.359 9.302 1.00 96.38 177 VAL A C 1
ATOM 1387 O O . VAL A 1 177 ? -16.500 -5.095 10.268 1.00 96.38 177 VAL A O 1
ATOM 1390 N N . TRP A 1 178 ? -16.950 -4.831 8.085 1.00 96.00 178 TRP A N 1
ATOM 1391 C CA . TRP A 1 178 ? -17.147 -6.251 7.775 1.00 96.00 178 TRP A CA 1
ATOM 1392 C C . TRP A 1 178 ? -16.021 -6.851 6.928 1.00 96.00 178 TRP A C 1
ATOM 1394 O O . TRP A 1 178 ? -16.202 -7.911 6.337 1.00 96.00 178 TRP A O 1
ATOM 1404 N N . TRP A 1 179 ? -14.885 -6.164 6.800 1.00 96.56 179 TRP A N 1
ATOM 1405 C CA . TRP A 1 179 ? -13.748 -6.694 6.055 1.00 96.56 179 TRP A CA 1
ATOM 1406 C C . TRP A 1 179 ? -13.028 -7.769 6.857 1.00 96.56 179 TRP A C 1
ATOM 1408 O O . TRP A 1 179 ? -12.674 -7.572 8.020 1.00 96.56 179 TRP A O 1
ATOM 1418 N N . ASP A 1 180 ? -12.758 -8.879 6.187 1.00 97.50 180 ASP A N 1
ATOM 1419 C CA . ASP A 1 180 ? -11.805 -9.880 6.632 1.00 97.50 180 ASP A CA 1
ATOM 1420 C C . ASP A 1 180 ? -10.374 -9.507 6.212 1.00 97.50 180 ASP A C 1
ATOM 1422 O O . ASP A 1 180 ? -10.108 -8.449 5.627 1.00 97.50 180 ASP A O 1
ATOM 1426 N N . TRP A 1 181 ? -9.425 -10.385 6.542 1.00 97.88 181 TRP A N 1
ATOM 1427 C CA . TRP A 1 181 ? -8.029 -10.178 6.181 1.00 97.88 181 TRP A CA 1
ATOM 1428 C C . TRP A 1 181 ? -7.807 -10.168 4.666 1.00 97.88 181 TRP A C 1
ATOM 1430 O O . TRP A 1 181 ? -7.046 -9.333 4.187 1.00 97.88 181 TRP A O 1
ATOM 1440 N N . GLU A 1 182 ? -8.483 -11.030 3.904 1.00 97.12 182 GLU A N 1
ATOM 1441 C CA . GLU A 1 182 ? -8.305 -11.098 2.448 1.00 97.12 182 GLU A CA 1
ATOM 1442 C C . GLU A 1 182 ? -8.652 -9.763 1.781 1.00 97.12 182 GLU A C 1
ATOM 1444 O O . GLU A 1 182 ? -7.928 -9.281 0.903 1.00 97.12 182 GLU A O 1
ATOM 1449 N N . ARG A 1 183 ? -9.727 -9.102 2.231 1.00 96.56 183 ARG A N 1
ATOM 1450 C CA . ARG A 1 183 ? -10.064 -7.766 1.735 1.00 96.56 183 ARG A CA 1
ATOM 1451 C C . ARG A 1 183 ? -9.084 -6.696 2.220 1.00 96.56 183 ARG A C 1
ATOM 1453 O O . ARG A 1 183 ? -8.773 -5.789 1.439 1.00 96.56 183 ARG A O 1
ATOM 1460 N N . TRP A 1 184 ? -8.607 -6.776 3.462 1.00 97.69 184 TRP A N 1
ATOM 1461 C CA . TRP A 1 184 ? -7.602 -5.849 3.995 1.00 97.69 184 TRP A CA 1
ATOM 1462 C C . TRP A 1 184 ? -6.259 -5.954 3.267 1.00 97.69 184 TRP A C 1
ATOM 1464 O O . TRP A 1 184 ? -5.685 -4.918 2.940 1.00 97.69 184 TRP A O 1
ATOM 1474 N N . GLU A 1 185 ? -5.790 -7.163 2.952 1.00 98.19 185 GLU A N 1
ATOM 1475 C CA . GLU A 1 185 ? -4.546 -7.385 2.208 1.00 98.19 185 GLU A CA 1
ATOM 1476 C C . GLU A 1 185 ? -4.603 -6.698 0.837 1.00 98.19 185 GLU A C 1
ATOM 1478 O O . GLU A 1 185 ? -3.699 -5.937 0.490 1.00 98.19 185 GLU A O 1
ATOM 1483 N N . LYS A 1 186 ? -5.721 -6.848 0.111 1.00 97.44 186 LYS A N 1
ATOM 1484 C CA . LYS A 1 186 ? -5.947 -6.136 -1.159 1.00 97.44 186 LYS A CA 1
ATOM 1485 C C . LYS A 1 186 ? -5.920 -4.614 -1.005 1.00 97.44 186 LYS A C 1
ATOM 1487 O O . LYS A 1 186 ? -5.400 -3.924 -1.880 1.00 97.44 186 LYS A O 1
ATOM 1492 N N . GLU A 1 187 ? -6.481 -4.068 0.080 1.00 97.81 187 GLU A N 1
ATOM 1493 C CA . GLU A 1 187 ? -6.444 -2.617 0.311 1.00 97.81 187 GLU A CA 1
ATOM 1494 C C . GLU A 1 187 ? -5.025 -2.134 0.608 1.00 97.81 187 GLU A C 1
ATOM 1496 O O . GLU A 1 187 ? -4.626 -1.087 0.113 1.00 97.81 187 GLU A O 1
ATOM 1501 N N . ILE A 1 188 ? -4.258 -2.886 1.399 1.00 98.38 188 ILE A N 1
ATOM 1502 C CA . ILE A 1 188 ? -2.877 -2.543 1.756 1.00 98.38 188 ILE A CA 1
ATOM 1503 C C . ILE A 1 188 ? -1.976 -2.586 0.515 1.00 98.38 188 ILE A C 1
ATOM 1505 O O . ILE A 1 188 ? -1.181 -1.667 0.306 1.00 98.38 188 ILE A O 1
ATOM 1509 N N . ASP A 1 189 ? -2.146 -3.589 -0.347 1.00 98.56 189 ASP A N 1
ATOM 1510 C CA . ASP A 1 189 ? -1.455 -3.657 -1.637 1.00 98.56 189 ASP A CA 1
ATOM 1511 C C . ASP A 1 189 ? -1.816 -2.459 -2.518 1.00 98.56 189 ASP A C 1
ATOM 1513 O O . ASP A 1 189 ? -0.932 -1.789 -3.057 1.00 98.56 189 ASP A O 1
ATOM 1517 N N . TRP A 1 190 ? -3.109 -2.134 -2.619 1.00 98.31 190 TRP A N 1
ATOM 1518 C CA . TRP A 1 190 ? -3.566 -0.967 -3.368 1.00 98.31 190 TRP A CA 1
ATOM 1519 C C . TRP A 1 190 ? -2.974 0.333 -2.810 1.00 98.31 190 TRP A C 1
ATOM 1521 O O . TRP A 1 190 ? -2.441 1.133 -3.576 1.00 98.31 190 TRP A O 1
ATOM 1531 N N . MET A 1 191 ? -2.977 0.523 -1.486 1.00 98.62 191 MET A N 1
ATOM 1532 C CA . MET A 1 191 ? -2.345 1.665 -0.817 1.00 98.62 191 MET A CA 1
ATOM 1533 C C . MET A 1 191 ? -0.865 1.791 -1.206 1.00 98.62 191 MET A C 1
ATOM 1535 O O . MET A 1 191 ? -0.417 2.880 -1.575 1.00 98.62 191 MET A O 1
ATOM 1539 N N . ALA A 1 192 ? -0.113 0.687 -1.180 1.00 98.62 192 ALA A N 1
ATOM 1540 C CA . ALA A 1 192 ? 1.303 0.674 -1.539 1.00 98.62 192 ALA A CA 1
ATOM 1541 C C . ALA A 1 192 ? 1.538 0.996 -3.028 1.00 98.62 192 ALA A C 1
ATOM 1543 O O . ALA A 1 192 ? 2.449 1.762 -3.349 1.00 98.62 192 ALA A O 1
ATOM 1544 N N . LEU A 1 193 ? 0.689 0.485 -3.930 1.00 98.56 193 LEU A N 1
ATOM 1545 C CA . LEU A 1 193 ? 0.708 0.802 -5.368 1.00 98.56 193 LEU A CA 1
ATOM 1546 C C . LEU A 1 193 ? 0.386 2.284 -5.635 1.00 98.56 193 LEU A C 1
ATOM 1548 O O . LEU A 1 193 ? 0.961 2.883 -6.544 1.00 98.56 193 LEU A O 1
ATOM 1552 N N . GLN A 1 194 ? -0.498 2.902 -4.843 1.00 97.75 194 GLN A N 1
ATOM 1553 C CA . GLN A 1 194 ? -0.795 4.343 -4.921 1.00 97.75 194 GLN A CA 1
ATOM 1554 C C . GLN A 1 194 ? 0.228 5.227 -4.183 1.00 97.75 194 GLN A C 1
ATOM 1556 O O . GLN A 1 194 ? 0.119 6.454 -4.200 1.00 97.75 194 GLN A O 1
ATOM 1561 N N . GLY A 1 195 ? 1.222 4.637 -3.518 1.00 98.00 195 GLY A N 1
ATOM 1562 C CA . GLY A 1 195 ? 2.255 5.377 -2.799 1.00 98.00 195 GLY A CA 1
ATOM 1563 C C . GLY A 1 195 ? 1.816 5.967 -1.461 1.00 98.00 195 GLY A C 1
ATOM 1564 O O . GLY A 1 195 ? 2.467 6.895 -0.968 1.00 98.00 195 GLY A O 1
ATOM 1565 N N . VAL A 1 196 ? 0.745 5.449 -0.858 1.00 98.31 196 VAL A N 1
ATOM 1566 C CA . VAL A 1 196 ? 0.308 5.798 0.502 1.00 98.31 196 VAL A CA 1
ATOM 1567 C C . VAL A 1 196 ? 1.348 5.308 1.508 1.00 98.31 196 VAL A C 1
ATOM 1569 O O . VAL A 1 196 ? 1.758 4.151 1.480 1.00 98.31 196 VAL A O 1
ATOM 1572 N N . ASN A 1 197 ? 1.781 6.190 2.408 1.00 95.88 197 ASN A N 1
ATOM 1573 C CA . ASN A 1 197 ? 2.732 5.859 3.479 1.00 95.88 197 ASN A CA 1
ATOM 1574 C C . ASN A 1 197 ? 2.266 6.313 4.871 1.00 95.88 197 ASN A C 1
ATOM 1576 O O . ASN A 1 197 ? 2.990 6.113 5.843 1.00 95.88 197 ASN A O 1
ATOM 1580 N N . LEU A 1 198 ? 1.073 6.905 4.969 1.00 95.75 198 LEU A N 1
ATOM 1581 C CA . LEU A 1 198 ? 0.456 7.291 6.234 1.00 95.75 198 LEU A CA 1
ATOM 1582 C C . LEU A 1 198 ? -1.044 6.928 6.246 1.00 95.75 198 LEU A C 1
ATOM 1584 O O . LEU A 1 198 ? -1.894 7.817 6.187 1.00 95.75 198 LEU A O 1
ATOM 1588 N N . PRO A 1 199 ? -1.403 5.631 6.258 1.00 96.88 199 PRO A N 1
ATOM 1589 C CA . PRO A 1 199 ? -2.791 5.210 6.411 1.00 96.88 199 PRO A CA 1
ATOM 1590 C C . PRO A 1 199 ? -3.230 5.229 7.882 1.00 96.88 199 PRO A C 1
ATOM 1592 O O . PRO A 1 199 ? -2.429 4.989 8.788 1.00 96.88 199 PRO A O 1
ATOM 1595 N N . LEU A 1 200 ? -4.525 5.441 8.130 1.00 95.94 200 LEU A N 1
ATOM 1596 C CA . LEU A 1 200 ? -5.105 5.187 9.451 1.00 95.94 200 LEU A CA 1
ATOM 1597 C C . LEU A 1 200 ? -5.186 3.677 9.753 1.00 95.94 200 LEU A C 1
ATOM 1599 O O . LEU A 1 200 ? -5.519 2.872 8.884 1.00 95.94 200 LEU A O 1
ATOM 1603 N N . ALA A 1 201 ? -4.939 3.302 11.013 1.00 94.25 201 ALA A N 1
ATOM 1604 C CA . ALA A 1 201 ? -5.016 1.924 11.511 1.00 94.25 201 ALA A CA 1
ATOM 1605 C C . ALA A 1 201 ? -5.921 1.848 12.756 1.00 94.25 201 ALA A C 1
ATOM 1607 O O . ALA A 1 201 ? -5.453 1.820 13.890 1.00 94.25 201 ALA A O 1
ATOM 1608 N N . PHE A 1 202 ? -7.240 1.875 12.542 1.00 90.69 202 PHE A N 1
ATOM 1609 C CA . PHE A 1 202 ? -8.248 2.000 13.612 1.00 90.69 202 PHE A CA 1
ATOM 1610 C C . PHE A 1 202 ? -8.716 0.666 14.219 1.00 90.69 202 PHE A C 1
ATOM 1612 O O . PHE A 1 202 ? -9.430 0.667 15.227 1.00 90.69 202 PHE A O 1
ATOM 1619 N N . THR A 1 203 ? -8.375 -0.461 13.595 1.00 93.19 203 THR A N 1
ATOM 1620 C CA . THR A 1 203 ? -8.877 -1.792 13.959 1.00 93.19 203 THR A CA 1
ATOM 1621 C C . THR A 1 203 ? -8.386 -2.220 15.343 1.00 93.19 203 THR A C 1
ATOM 1623 O O . THR A 1 203 ? -7.194 -2.176 15.629 1.00 93.19 203 THR A O 1
ATOM 1626 N N . GLY A 1 204 ? -9.308 -2.676 16.196 1.00 93.25 204 GLY A N 1
ATOM 1627 C CA . GLY A 1 204 ? -8.986 -3.305 17.481 1.00 93.25 204 GLY A CA 1
ATOM 1628 C C . GLY A 1 204 ? -8.789 -2.357 18.669 1.00 93.25 204 GLY A C 1
ATOM 1629 O O . GLY A 1 204 ? -8.475 -2.837 19.758 1.00 93.25 204 GLY A O 1
ATOM 1630 N N . GLN A 1 205 ? -8.999 -1.046 18.523 1.00 94.31 205 GLN A N 1
ATOM 1631 C CA . GLN A 1 205 ? -8.808 -0.095 19.629 1.00 94.31 205 GLN A CA 1
ATOM 1632 C C . GLN A 1 205 ? -9.738 -0.339 20.829 1.00 94.31 205 GLN A C 1
ATOM 1634 O O . GLN A 1 205 ? -9.326 -0.121 21.965 1.00 94.31 205 GLN A O 1
ATOM 1639 N N . GLU A 1 206 ? -10.943 -0.876 20.614 1.00 93.94 206 GLU A N 1
ATOM 1640 C CA . GLU A 1 206 ? -11.862 -1.252 21.701 1.00 93.94 206 GLU A CA 1
ATOM 1641 C C . GLU A 1 206 ? -11.226 -2.304 22.617 1.00 93.94 206 GLU A C 1
ATOM 1643 O O . GLU A 1 206 ? -11.386 -2.248 23.832 1.00 93.94 206 GLU A O 1
ATOM 1648 N N . SER A 1 207 ? -10.426 -3.223 22.061 1.00 93.94 207 SER A N 1
ATOM 1649 C CA . SER A 1 207 ? -9.714 -4.230 22.856 1.00 93.94 207 SER A CA 1
ATOM 1650 C C . SER A 1 207 ? -8.628 -3.618 23.748 1.00 93.94 207 SER A C 1
ATOM 1652 O O . SER A 1 207 ? -8.339 -4.149 24.819 1.00 93.94 207 SER A O 1
ATOM 1654 N N . ILE A 1 208 ? -8.036 -2.494 23.329 1.00 95.06 208 ILE A N 1
ATOM 1655 C CA . ILE A 1 208 ? -7.069 -1.744 24.136 1.00 95.06 208 ILE A CA 1
ATOM 1656 C C . ILE A 1 208 ? -7.804 -0.974 25.232 1.00 95.06 208 ILE A C 1
ATOM 1658 O O . ILE A 1 208 ? -7.408 -1.061 26.391 1.00 95.06 208 ILE A O 1
ATOM 1662 N N . TRP A 1 209 ? -8.920 -0.317 24.908 1.00 94.94 209 TRP A N 1
ATOM 1663 C CA . TRP A 1 209 ? -9.749 0.369 25.901 1.00 94.94 209 TRP A CA 1
ATOM 1664 C C . TRP A 1 209 ? -10.301 -0.575 26.965 1.00 94.94 209 TRP A C 1
ATOM 1666 O O . TRP A 1 209 ? -10.262 -0.243 28.143 1.00 94.94 209 TRP A O 1
ATOM 1676 N N . GLN A 1 210 ? -10.730 -1.781 26.592 1.00 93.94 210 GLN A N 1
ATOM 1677 C CA . GLN A 1 210 ? -11.142 -2.804 27.557 1.00 93.94 210 GLN A CA 1
ATOM 1678 C C . GLN A 1 210 ? -10.022 -3.164 28.546 1.00 93.94 210 GLN A C 1
ATOM 1680 O O . GLN A 1 210 ? -10.299 -3.360 29.727 1.00 93.94 210 GLN A O 1
ATOM 1685 N N . LYS A 1 211 ? -8.760 -3.232 28.092 1.00 95.00 211 LYS A N 1
ATOM 1686 C CA . LYS A 1 211 ? -7.609 -3.471 28.981 1.00 95.00 211 LYS A CA 1
ATOM 1687 C C . LYS A 1 211 ? -7.394 -2.295 29.925 1.00 95.00 211 LYS A C 1
ATOM 1689 O O . LYS A 1 211 ? -7.277 -2.514 31.123 1.00 95.00 211 LYS A O 1
ATOM 1694 N N . VAL A 1 212 ? -7.429 -1.068 29.407 1.00 96.06 212 VAL A N 1
ATOM 1695 C CA . VAL A 1 212 ? -7.298 0.144 30.228 1.00 96.06 212 VAL A CA 1
ATOM 1696 C C . VAL A 1 212 ? -8.394 0.193 31.292 1.00 96.06 212 VAL A C 1
ATOM 1698 O O . VAL A 1 212 ? -8.092 0.293 32.471 1.00 96.06 212 VAL A O 1
ATOM 1701 N N . PHE A 1 213 ? -9.663 0.035 30.914 1.00 95.44 213 PHE A N 1
ATOM 1702 C CA . PHE A 1 213 ? -10.785 0.058 31.856 1.00 95.44 213 PHE A CA 1
ATOM 1703 C C . PHE A 1 213 ? -10.715 -1.040 32.921 1.00 95.44 213 PHE A C 1
ATOM 1705 O O . PHE A 1 213 ? -11.133 -0.813 34.058 1.00 95.44 213 PHE A O 1
ATOM 1712 N N . SER A 1 214 ? -10.131 -2.197 32.595 1.00 94.56 214 SER A N 1
ATOM 1713 C CA . SER A 1 214 ? -9.924 -3.259 33.582 1.00 94.56 214 SER A CA 1
ATOM 1714 C C . SER A 1 214 ? -8.966 -2.853 34.710 1.00 94.56 214 SER A C 1
ATOM 1716 O O . SER A 1 214 ? -9.168 -3.279 35.844 1.00 94.56 214 SER A O 1
ATOM 1718 N N . GLU A 1 215 ? -7.998 -1.964 34.451 1.00 96.62 215 GLU A N 1
ATOM 1719 C CA . GLU A 1 215 ? -7.109 -1.406 35.486 1.00 96.62 215 GLU A CA 1
ATOM 1720 C C . GLU A 1 215 ? -7.850 -0.464 36.452 1.00 96.62 215 GLU A C 1
ATOM 1722 O O . GLU A 1 215 ? -7.397 -0.235 37.572 1.00 96.62 215 GLU A O 1
ATOM 1727 N N . PHE A 1 216 ? -9.028 0.026 36.055 1.00 96.06 216 PHE A N 1
ATOM 1728 C CA . PHE A 1 216 ? -9.915 0.857 36.874 1.00 96.06 216 PHE A CA 1
ATOM 1729 C C . PHE A 1 216 ? -11.080 0.068 37.492 1.00 96.06 216 PHE A C 1
ATOM 1731 O O . PHE A 1 216 ? -12.058 0.665 37.938 1.00 96.06 216 PHE A O 1
ATOM 1738 N N . ASN A 1 217 ? -10.989 -1.267 37.546 1.00 95.50 217 ASN A N 1
ATOM 1739 C CA . ASN A 1 217 ? -12.026 -2.164 38.076 1.00 95.50 217 ASN A CA 1
ATOM 1740 C C . ASN A 1 217 ? -13.383 -2.081 37.349 1.00 95.50 217 ASN A C 1
ATOM 1742 O O . ASN A 1 217 ? -14.402 -2.487 37.908 1.00 95.50 217 ASN A O 1
ATOM 1746 N N . ILE A 1 218 ? -13.411 -1.591 36.107 1.00 95.56 218 ILE A N 1
ATOM 1747 C CA . ILE A 1 218 ? -14.618 -1.600 35.275 1.00 95.56 218 ILE A CA 1
ATOM 1748 C C . ILE A 1 218 ? -14.699 -2.956 34.570 1.00 95.56 218 ILE A C 1
ATOM 1750 O O . ILE A 1 218 ? -13.771 -3.369 33.866 1.00 95.56 218 ILE A O 1
ATOM 1754 N N . THR A 1 219 ? -15.796 -3.684 34.777 1.00 91.56 219 THR A N 1
ATOM 1755 C CA . THR A 1 219 ? -15.954 -5.026 34.214 1.00 91.56 219 THR A CA 1
ATOM 1756 C C . THR A 1 219 ? -16.360 -4.966 32.743 1.00 91.56 219 THR A C 1
ATOM 1758 O O . THR A 1 219 ? -16.918 -3.983 32.262 1.00 91.56 219 THR A O 1
ATOM 1761 N N . LYS A 1 220 ? -16.160 -6.066 32.004 1.00 89.06 220 LYS A N 1
ATOM 1762 C CA . LYS A 1 220 ? -16.669 -6.178 30.624 1.00 89.06 220 LYS A CA 1
ATOM 1763 C C . LYS A 1 220 ? -18.179 -5.945 30.538 1.00 89.06 220 LYS A C 1
ATOM 1765 O O . LYS A 1 220 ? -18.631 -5.371 29.560 1.00 89.06 220 LYS A O 1
ATOM 1770 N N . LYS A 1 221 ? -18.933 -6.378 31.556 1.00 90.75 221 LYS A N 1
ATOM 1771 C CA . LYS A 1 221 ? -20.386 -6.195 31.614 1.00 90.75 221 LYS A CA 1
ATOM 1772 C C . LYS A 1 221 ? -20.755 -4.716 31.733 1.00 90.75 221 LYS A C 1
ATOM 1774 O O . LYS A 1 221 ? -21.701 -4.298 31.080 1.00 90.75 221 LYS A O 1
ATOM 1779 N N . ASP A 1 222 ? -19.987 -3.945 32.501 1.00 88.38 222 ASP A N 1
ATOM 1780 C CA . ASP A 1 222 ? -20.190 -2.497 32.644 1.00 88.38 222 ASP A CA 1
ATOM 1781 C C . ASP A 1 222 ? -19.911 -1.741 31.332 1.00 88.38 222 ASP A C 1
ATOM 1783 O O . ASP A 1 222 ? -20.438 -0.656 31.119 1.00 88.38 222 ASP A O 1
ATOM 1787 N N . LEU A 1 223 ? -19.108 -2.325 30.433 1.00 91.38 223 LEU A N 1
ATOM 1788 C CA . LEU A 1 223 ? -18.766 -1.755 29.125 1.00 91.38 223 LEU A CA 1
ATOM 1789 C C . LEU A 1 223 ? -19.703 -2.184 27.988 1.00 91.38 223 LEU A C 1
ATOM 1791 O O . LEU A 1 223 ? -19.516 -1.717 26.863 1.00 91.38 223 LEU A O 1
ATOM 1795 N N . ASN A 1 224 ? -20.669 -3.073 28.245 1.00 85.00 224 ASN A N 1
ATOM 1796 C CA . ASN A 1 224 ? -21.557 -3.589 27.200 1.00 85.00 224 ASN A CA 1
ATOM 1797 C C . ASN A 1 224 ? -22.363 -2.478 26.513 1.00 85.00 224 ASN A C 1
ATOM 1799 O O . ASN A 1 224 ? -22.531 -2.566 25.304 1.00 85.00 224 ASN A O 1
ATOM 1803 N N . ASP A 1 225 ? -22.782 -1.461 27.277 1.00 86.88 225 ASP A N 1
ATOM 1804 C CA . ASP A 1 225 ? -23.582 -0.320 26.796 1.00 86.88 225 ASP A CA 1
ATOM 1805 C C . ASP A 1 225 ? -22.733 0.969 26.650 1.00 86.88 225 ASP A C 1
ATOM 1807 O O . ASP A 1 225 ? -23.247 2.093 26.589 1.00 86.88 225 ASP A O 1
ATOM 1811 N N . PHE A 1 226 ? -21.400 0.823 26.675 1.00 91.62 226 PHE A N 1
ATOM 1812 C CA . PHE A 1 226 ? -20.455 1.924 26.481 1.00 91.62 226 PHE A CA 1
ATOM 1813 C C . PHE A 1 226 ? -19.959 2.012 25.032 1.00 91.62 226 PHE A C 1
ATOM 1815 O O . PHE A 1 226 ? -19.917 3.099 24.448 1.00 91.62 226 PHE A O 1
ATOM 1822 N N . PHE A 1 227 ? -19.538 0.887 24.446 1.00 92.06 227 PHE A N 1
ATOM 1823 C CA . PHE A 1 227 ? -19.007 0.871 23.085 1.00 92.06 227 PHE A CA 1
ATOM 1824 C C . PHE A 1 227 ? -20.125 0.731 22.058 1.00 92.06 227 PHE A C 1
ATOM 1826 O O . PHE A 1 227 ? -20.738 -0.324 21.944 1.00 92.06 227 PHE A O 1
ATOM 1833 N N . GLY A 1 228 ? -20.263 1.734 21.186 1.00 90.69 228 GLY A N 1
ATOM 1834 C CA . GLY A 1 228 ? -21.181 1.630 20.055 1.00 90.69 228 GLY A CA 1
ATOM 1835 C C . GLY A 1 228 ? -20.960 0.353 19.230 1.00 90.69 228 GLY A C 1
ATOM 1836 O O . GLY A 1 228 ? -19.835 -0.127 19.074 1.00 90.69 228 GLY A O 1
ATOM 1837 N N . GLY A 1 229 ? -22.042 -0.187 18.662 1.00 93.56 229 GLY A N 1
ATOM 1838 C CA . GLY A 1 229 ? -21.969 -1.391 17.829 1.00 93.56 229 GLY A CA 1
ATOM 1839 C C . GLY A 1 229 ? -20.988 -1.249 16.648 1.00 93.56 229 GLY A C 1
ATOM 1840 O O . GLY A 1 229 ? -20.653 -0.128 16.256 1.00 93.56 229 GLY A O 1
ATOM 1841 N N . PRO A 1 230 ? -20.551 -2.357 16.011 1.00 94.38 230 PRO A N 1
ATOM 1842 C CA . PRO A 1 230 ? -19.456 -2.349 15.031 1.00 94.38 230 PRO A CA 1
ATOM 1843 C C . PRO A 1 230 ? -19.591 -1.291 13.922 1.00 94.38 230 PRO A C 1
ATOM 1845 O O . PRO A 1 230 ? -18.638 -0.575 13.608 1.00 94.38 230 PRO A O 1
ATOM 1848 N N . ALA A 1 231 ? -20.799 -1.132 13.371 1.00 96.31 231 ALA A N 1
ATOM 1849 C CA . ALA A 1 231 ? -21.092 -0.172 12.304 1.00 96.31 231 ALA A CA 1
ATOM 1850 C C . ALA A 1 231 ? -21.083 1.297 12.763 1.00 96.31 231 ALA A C 1
ATOM 1852 O O . ALA A 1 231 ? -21.151 2.189 11.926 1.00 96.31 231 ALA A O 1
ATOM 1853 N N . PHE A 1 232 ? -20.969 1.561 14.065 1.00 96.00 232 PHE A N 1
ATOM 1854 C CA . PHE A 1 232 ? -21.022 2.892 14.672 1.00 96.00 232 PHE A CA 1
ATOM 18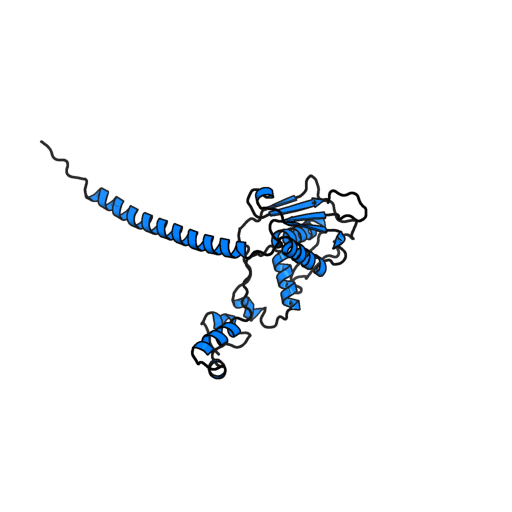55 C C . PHE A 1 232 ? -19.740 3.277 15.423 1.00 96.00 232 PHE A C 1
ATOM 1857 O O . PHE A 1 232 ? -19.637 4.392 15.941 1.00 96.00 232 PHE A O 1
ATOM 1864 N N . LEU A 1 233 ? -18.740 2.387 15.445 1.00 95.44 233 LEU A N 1
ATOM 1865 C CA . LEU A 1 233 ? -17.497 2.587 16.189 1.00 95.44 233 LEU A CA 1
ATOM 1866 C C . LEU A 1 233 ? -16.775 3.889 15.837 1.00 95.44 233 LEU A C 1
ATOM 1868 O O . LEU A 1 233 ? -16.233 4.528 16.730 1.00 95.44 233 LEU A O 1
ATOM 1872 N N . ALA A 1 234 ? -16.784 4.337 14.580 1.00 96.31 234 ALA A N 1
ATOM 1873 C CA . ALA A 1 234 ? -16.140 5.594 14.206 1.00 96.31 234 ALA A CA 1
ATOM 1874 C C . ALA A 1 234 ? -16.659 6.790 15.019 1.00 96.31 234 ALA A C 1
ATOM 1876 O O . ALA A 1 234 ? -15.862 7.581 15.519 1.00 96.31 234 ALA A O 1
ATOM 1877 N N . TRP A 1 235 ? -17.977 6.912 15.191 1.00 96.62 235 TRP A N 1
ATOM 1878 C CA . TRP A 1 235 ? -18.563 7.985 15.996 1.00 96.62 235 TRP A CA 1
ATOM 1879 C C . TRP A 1 235 ? -18.389 7.757 17.488 1.00 96.62 235 TRP A C 1
ATOM 1881 O O . TRP A 1 235 ? -18.167 8.734 18.201 1.00 96.62 235 TRP A O 1
ATOM 1891 N N . ALA A 1 236 ? -18.429 6.499 17.938 1.00 95.00 236 ALA A N 1
ATOM 1892 C CA . ALA A 1 236 ? -18.179 6.168 19.337 1.00 95.00 236 ALA A CA 1
ATOM 1893 C C . ALA A 1 236 ? -16.781 6.624 19.775 1.00 95.00 236 ALA A C 1
ATOM 1895 O O . ALA A 1 236 ? -16.616 7.319 20.771 1.00 95.00 236 ALA A O 1
ATOM 1896 N N . ARG A 1 237 ? -15.770 6.335 18.951 1.00 94.94 237 ARG A N 1
ATOM 1897 C CA . ARG A 1 237 ? -14.367 6.718 19.181 1.00 94.94 237 ARG A CA 1
ATOM 1898 C C . ARG A 1 237 ? -14.147 8.227 19.183 1.00 94.94 237 ARG A C 1
ATOM 1900 O O . ARG A 1 237 ? -13.250 8.714 19.858 1.00 94.94 237 ARG A O 1
ATOM 1907 N N . MET A 1 238 ? -14.958 8.963 18.426 1.00 96.38 238 MET A N 1
ATOM 1908 C CA . MET A 1 238 ? -14.945 10.427 18.415 1.00 96.38 238 MET A CA 1
ATOM 1909 C C . MET A 1 238 ? -15.726 11.046 19.587 1.00 96.38 238 MET A C 1
ATOM 1911 O O . MET A 1 238 ? -15.789 12.267 19.678 1.00 96.38 238 MET A O 1
ATOM 1915 N N . GLY A 1 239 ? -16.337 10.237 20.460 1.00 94.88 239 GLY A N 1
ATOM 1916 C CA . GLY A 1 239 ? -17.146 10.715 21.584 1.00 94.88 239 GLY A CA 1
ATOM 1917 C C . GLY A 1 239 ? -18.512 11.276 21.182 1.00 94.88 239 GLY A C 1
ATOM 1918 O O . GLY A 1 239 ? -19.170 11.919 21.991 1.00 94.88 239 GLY A O 1
ATOM 1919 N N . ASN A 1 240 ? -18.952 11.045 19.941 1.00 96.62 240 ASN A N 1
ATOM 1920 C CA . ASN A 1 240 ? -20.243 11.535 19.451 1.00 96.62 240 ASN A CA 1
ATOM 1921 C C . ASN A 1 240 ? -21.414 10.634 19.870 1.00 96.62 240 ASN A C 1
ATOM 1923 O O . ASN A 1 240 ? -22.562 11.069 19.828 1.00 96.62 240 ASN A O 1
ATOM 1927 N N . LEU A 1 241 ? -21.136 9.373 20.212 1.00 93.50 241 LEU A N 1
ATOM 1928 C CA . LEU A 1 241 ? -22.126 8.418 20.705 1.00 93.50 241 LEU A CA 1
ATOM 1929 C C . LEU A 1 241 ? -21.490 7.399 21.654 1.00 93.50 241 LEU A C 1
ATOM 1931 O O . LEU A 1 241 ? -20.281 7.198 21.650 1.00 93.50 241 LEU A O 1
ATOM 1935 N N . HIS A 1 242 ? -22.331 6.729 22.424 1.00 88.62 242 HIS A N 1
ATOM 1936 C CA . HIS A 1 242 ? -22.039 5.502 23.162 1.00 88.62 242 HIS A CA 1
ATOM 1937 C C . HIS A 1 242 ? -23.228 4.555 22.938 1.00 88.62 242 HIS A C 1
ATOM 1939 O O . HIS A 1 242 ? -24.281 5.005 22.471 1.00 88.62 242 HIS A O 1
ATOM 1945 N N . GLY A 1 243 ? -23.076 3.261 23.204 1.00 80.44 243 GLY A N 1
ATOM 1946 C CA . GLY A 1 243 ? -24.139 2.290 22.948 1.00 80.44 243 GLY A CA 1
ATOM 1947 C C . GLY A 1 243 ? -23.850 0.928 23.518 1.00 80.44 243 GLY A C 1
ATOM 1948 O O . GLY A 1 243 ? -22.659 0.665 23.784 1.00 80.44 243 GLY A O 1
#

Radius of gyration: 26.59 Å; chains: 1; bounding box: 46×92×62 Å

pLDDT: mean 89.26, std 14.71, range [34.81, 98.81]